Protein AF-A0AAW5D2R5-F1 (afdb_monomer)

Nearest PDB structures (foldseek):
  6voa-assembly1_F  TM=5.741E-01  e=3.074E-03  Bos taurus
  8r0a-assembly1_N  TM=6.474E-01  e=1.729E-02  Homo sapiens
  3fp3-assembly1_A  TM=5.839E-01  e=4.471E-02  Saccharomyces cerevisiae
  5xi8-assembly1_A  TM=5.731E-01  e=6.595E-02  Escherichia coli K-12
  7bev-assembly1_A  TM=6.515E-01  e=7.090E-01  Homo sapiens

Solvent-accessible surface area (backbone atoms only — not comparable to full-atom values): 16844 Å² total; per-residue (Å²): 107,71,70,47,53,52,26,56,74,68,64,36,39,69,58,34,53,49,52,54,50,50,41,59,75,66,60,55,92,51,38,66,52,22,42,59,54,13,51,53,29,41,76,46,49,36,52,72,58,14,51,54,24,28,53,54,15,60,79,52,44,86,49,62,68,55,44,43,51,32,34,50,54,36,31,77,68,78,34,44,67,63,34,46,52,51,52,59,75,44,39,78,63,30,78,77,30,58,66,39,21,40,50,50,13,52,45,25,45,78,72,67,37,52,70,62,10,48,55,27,32,55,56,30,39,76,78,41,72,81,43,10,60,51,47,25,54,46,34,71,73,40,54,53,69,55,15,54,56,49,38,54,54,51,61,69,42,42,75,61,54,70,72,49,69,88,38,71,42,54,17,28,35,28,40,17,50,13,44,16,29,44,56,68,68,39,52,72,64,11,50,54,25,41,48,52,15,52,50,38,49,59,72,72,42,70,88,84,69,66,81,66,59,59,61,59,51,51,50,47,68,77,36,45,78,66,76,66,62,67,83,82,64,94,72,75,78,73,76,65,94,58,94,74,90,83,83,85,86,72,63,94,90,67,50,54,68,58,54,48,56,61,53,44,71,40,90,93,42,78,85,81,72,99,59,68,60,61,64,52,53,47,30,64,54,55,51,37,84,65,28,67,63,48,56,62,59,59,66,75,64,129

Sequence (302 aa):
MQKLVSASKSVNKSQVEAIVSDLINLQAPLQERWVGVGQIAKSFGSYRLAKRCIEKSLEQSQSDQMVAQALGMLSDLGKTELAYEYLQSIGNRVSSSVVLLHLKGVLAYQLGYFTQAKQSLRAVLRTVPTSGETLHLLSTMSDPEEAKELQKELDTLLSSMDKVPLSVSKACFYNALGNTYLKTSEVDTAYQYFEKCAETMRAISPKDKSFDYSLIKDWRNENVKCAEFKPSSFTDESVSTKSSPIFILGIPRTGTTLVEQVIIQNTEAQSVGEIDAFPMAVDNVLKTKNALERLKKTRSFR

Mean predicted aligned error: 8.91 Å

Radius of gyration: 23.67 Å; Cα contacts (8 Å, |Δi|>4): 290; chains: 1; bounding box: 61×48×60 Å

pLDDT: mean 86.41, std 13.58, range [32.38, 98.5]

Structure (mmCIF, N/CA/C/O backbone):
data_AF-A0AAW5D2R5-F1
#
_entry.id   AF-A0AAW5D2R5-F1
#
loop_
_atom_site.group_PDB
_atom_site.id
_atom_site.type_symbol
_atom_site.label_atom_id
_atom_site.label_alt_id
_atom_site.label_comp_id
_atom_site.label_asym_id
_atom_site.label_entity_id
_atom_site.label_seq_id
_atom_site.pdbx_PDB_ins_code
_atom_site.Cartn_x
_atom_site.Cartn_y
_atom_site.Cartn_z
_atom_site.occupancy
_atom_site.B_iso_or_equiv
_atom_site.auth_seq_id
_atom_site.auth_comp_id
_atom_site.auth_asym_id
_atom_site.auth_atom_id
_atom_site.pdbx_PDB_model_num
ATOM 1 N N . MET A 1 1 ? 6.363 -14.294 -25.338 1.00 81.06 1 MET A N 1
ATOM 2 C CA . MET A 1 1 ? 6.511 -14.601 -23.894 1.00 81.06 1 MET A CA 1
ATOM 3 C C . MET A 1 1 ? 7.795 -15.353 -23.549 1.00 81.06 1 MET A C 1
ATOM 5 O O . MET A 1 1 ? 8.577 -14.799 -22.794 1.00 81.06 1 MET A O 1
ATOM 9 N N . GLN A 1 2 ? 8.087 -16.541 -24.101 1.00 83.25 2 GLN A N 1
ATOM 10 C CA . GLN A 1 2 ? 9.322 -17.287 -23.760 1.00 83.25 2 GLN A CA 1
ATOM 11 C C . GLN A 1 2 ? 10.616 -16.473 -23.966 1.00 83.25 2 GLN A C 1
ATOM 13 O O . GLN A 1 2 ? 11.448 -16.429 -23.067 1.00 83.25 2 GLN A O 1
ATOM 18 N N . LYS A 1 3 ? 10.728 -15.738 -25.086 1.00 84.38 3 LYS A N 1
ATOM 19 C CA . LYS A 1 3 ? 11.854 -14.820 -25.355 1.00 84.38 3 LYS A CA 1
ATOM 20 C C . LYS A 1 3 ? 12.007 -13.706 -24.305 1.00 84.38 3 LYS A C 1
ATOM 22 O O . LYS A 1 3 ? 13.122 -13.315 -23.983 1.00 84.38 3 LYS A O 1
ATOM 27 N N . LEU A 1 4 ? 10.895 -13.198 -23.763 1.00 85.12 4 LEU A N 1
ATOM 28 C CA . LEU A 1 4 ? 10.914 -12.166 -22.720 1.00 85.12 4 LEU A CA 1
ATOM 29 C C . LEU A 1 4 ? 11.415 -12.749 -21.394 1.00 85.12 4 LEU A C 1
ATOM 31 O O . LEU A 1 4 ? 12.256 -12.150 -20.735 1.00 85.12 4 LEU A O 1
ATOM 35 N N . VAL A 1 5 ? 10.943 -13.946 -21.034 1.00 84.62 5 VAL A N 1
ATOM 36 C CA . VAL A 1 5 ? 11.390 -14.651 -19.825 1.00 84.62 5 VAL A CA 1
ATOM 37 C C . VAL A 1 5 ? 12.877 -14.996 -19.916 1.00 84.62 5 VAL A C 1
ATOM 39 O O . VAL A 1 5 ? 13.605 -14.786 -18.949 1.00 84.62 5 VAL A O 1
ATOM 42 N N . SER A 1 6 ? 13.360 -15.474 -21.068 1.00 82.75 6 SER A N 1
ATOM 43 C CA . SER A 1 6 ? 14.790 -15.744 -21.259 1.00 82.75 6 SER A CA 1
ATOM 44 C C . SER A 1 6 ? 15.627 -14.466 -21.181 1.00 82.75 6 SER A C 1
ATOM 46 O O . SER A 1 6 ? 16.640 -14.452 -20.486 1.00 82.75 6 SER A O 1
ATOM 48 N N . ALA A 1 7 ? 15.180 -13.375 -21.817 1.00 80.06 7 ALA A N 1
ATOM 49 C CA . ALA A 1 7 ? 15.855 -12.078 -21.743 1.00 80.06 7 ALA A CA 1
ATOM 50 C C . ALA A 1 7 ? 15.919 -11.555 -20.296 1.00 80.06 7 ALA A C 1
ATOM 52 O O . ALA A 1 7 ? 16.983 -11.136 -19.838 1.00 80.06 7 ALA A O 1
ATOM 53 N N . SER A 1 8 ? 14.816 -11.677 -19.549 1.00 80.06 8 SER A N 1
ATOM 54 C CA . SER A 1 8 ? 14.746 -11.325 -18.128 1.00 80.06 8 SER A CA 1
ATOM 55 C C . SER A 1 8 ? 15.717 -12.151 -17.282 1.00 80.06 8 SER A C 1
ATOM 57 O O . SER A 1 8 ? 16.426 -11.588 -16.455 1.00 80.06 8 SER A O 1
ATOM 59 N N . LYS A 1 9 ? 15.793 -13.472 -17.496 1.00 83.00 9 LYS A N 1
ATOM 60 C CA . LYS A 1 9 ? 16.744 -14.346 -16.784 1.00 83.00 9 LYS A CA 1
ATOM 61 C C . LYS A 1 9 ? 18.202 -14.002 -17.097 1.00 83.00 9 LYS A C 1
ATOM 63 O O . LYS A 1 9 ? 19.053 -14.129 -16.229 1.00 83.00 9 LYS A O 1
ATOM 68 N N . SER A 1 10 ? 18.483 -13.537 -18.314 1.00 79.62 10 SER A N 1
ATOM 69 C CA . SER A 1 10 ? 19.820 -13.086 -18.723 1.00 79.62 10 SER A CA 1
ATOM 70 C C . SER A 1 10 ? 20.177 -11.659 -18.275 1.00 79.62 10 SER A C 1
ATOM 72 O O . SER A 1 10 ? 21.246 -11.165 -18.624 1.00 79.62 10 SER A O 1
ATOM 74 N N . VAL A 1 11 ? 19.283 -10.980 -17.542 1.00 77.56 11 VAL A N 1
ATOM 75 C CA . VAL A 1 11 ? 19.460 -9.602 -17.042 1.00 77.56 11 VAL A CA 1
ATOM 76 C C . VAL A 1 11 ? 19.803 -8.605 -18.169 1.00 77.56 11 VAL A C 1
ATOM 78 O O . VAL A 1 11 ? 20.533 -7.630 -17.994 1.00 77.56 11 VAL A O 1
ATOM 81 N N . ASN A 1 12 ? 19.263 -8.832 -19.371 1.00 82.12 12 ASN A N 1
ATOM 82 C CA . ASN A 1 12 ? 19.547 -8.009 -20.544 1.00 82.12 12 ASN A CA 1
ATOM 83 C C . ASN A 1 12 ? 18.468 -6.932 -20.747 1.00 82.12 12 ASN A C 1
ATOM 85 O O . ASN A 1 12 ? 17.489 -7.159 -21.461 1.00 82.12 12 ASN A O 1
ATOM 89 N N . LYS A 1 13 ? 18.665 -5.749 -20.145 1.00 84.62 13 LYS A N 1
ATOM 90 C CA . LYS A 1 13 ? 17.710 -4.625 -20.214 1.00 84.62 13 LYS A CA 1
ATOM 91 C C . LYS A 1 13 ? 17.318 -4.256 -21.647 1.00 84.62 13 LYS A C 1
ATOM 93 O O . LYS A 1 13 ? 16.132 -4.219 -21.948 1.00 84.62 13 LYS A O 1
ATOM 98 N N . SER A 1 14 ? 18.280 -4.048 -22.545 1.00 87.19 14 SER A N 1
ATOM 99 C CA . SER A 1 14 ? 17.992 -3.615 -23.922 1.00 87.19 14 SER A CA 1
ATOM 100 C C . SER A 1 14 ? 17.156 -4.639 -24.694 1.00 87.19 14 SER A C 1
ATOM 102 O O . SER A 1 14 ? 16.264 -4.272 -25.453 1.00 87.19 14 SER A O 1
ATOM 104 N N . GLN A 1 15 ? 17.404 -5.933 -24.472 1.00 89.00 15 GLN A N 1
ATOM 105 C CA . GLN A 1 15 ? 16.612 -6.992 -25.092 1.00 89.00 15 GLN A CA 1
ATOM 106 C C . GLN A 1 15 ? 15.202 -7.077 -24.495 1.00 89.00 15 GLN A C 1
ATOM 108 O O . GLN A 1 15 ? 14.244 -7.296 -25.234 1.00 89.00 15 GLN A O 1
ATOM 113 N N . VAL A 1 16 ? 15.058 -6.880 -23.179 1.00 90.44 16 VAL A N 1
ATOM 114 C CA . VAL A 1 16 ? 13.745 -6.766 -22.527 1.00 90.44 16 VAL A CA 1
ATOM 115 C C . VAL A 1 16 ? 12.968 -5.586 -23.113 1.00 90.44 16 VAL A C 1
ATOM 117 O O . VAL A 1 16 ? 11.834 -5.772 -23.544 1.00 90.44 16 VAL A O 1
ATOM 120 N N . GLU A 1 17 ? 13.577 -4.403 -23.207 1.00 92.94 17 GLU A N 1
ATOM 121 C CA . GLU A 1 17 ? 12.941 -3.197 -23.752 1.00 92.94 17 GLU A CA 1
ATOM 122 C C . GLU A 1 17 ? 12.508 -3.362 -25.210 1.00 92.94 17 GLU A C 1
ATOM 124 O O . GLU A 1 17 ? 11.389 -2.977 -25.556 1.00 92.94 17 GLU A O 1
ATOM 129 N N . ALA A 1 18 ? 13.353 -3.977 -26.045 1.00 93.50 18 ALA A N 1
ATOM 130 C CA . ALA A 1 18 ? 13.026 -4.274 -27.436 1.00 93.50 18 ALA A CA 1
ATOM 131 C C . ALA A 1 18 ? 11.820 -5.220 -27.534 1.00 93.50 18 ALA A C 1
ATOM 133 O O . ALA A 1 18 ? 10.821 -4.881 -28.161 1.00 93.50 18 ALA A O 1
ATOM 134 N N . ILE A 1 19 ? 11.854 -6.356 -26.825 1.00 94.38 19 ILE A N 1
ATOM 135 C CA . ILE A 1 19 ? 10.763 -7.341 -26.858 1.00 94.38 19 ILE A CA 1
ATOM 136 C C . ILE A 1 19 ? 9.457 -6.738 -26.330 1.00 94.38 19 ILE A C 1
ATOM 138 O O . ILE A 1 19 ? 8.397 -6.976 -26.902 1.00 94.38 19 ILE A O 1
ATOM 142 N N . VAL A 1 20 ? 9.505 -5.973 -25.237 1.00 95.38 20 VAL A N 1
ATOM 143 C CA . VAL A 1 20 ? 8.311 -5.317 -24.684 1.00 95.38 20 VAL A CA 1
ATOM 144 C C . VAL A 1 20 ? 7.750 -4.297 -25.675 1.00 95.38 20 VAL A C 1
ATOM 146 O O . VAL A 1 20 ? 6.542 -4.268 -25.899 1.00 95.38 20 VAL A O 1
ATOM 149 N N . SER A 1 21 ? 8.611 -3.497 -26.306 1.00 95.38 21 SER A N 1
ATOM 150 C CA . SER A 1 21 ? 8.192 -2.527 -27.323 1.00 95.38 21 SER A CA 1
ATOM 151 C C . SER A 1 21 ? 7.536 -3.211 -28.521 1.00 95.38 21 SER A C 1
ATOM 153 O O . SER A 1 21 ? 6.467 -2.774 -28.946 1.00 95.38 21 SER A O 1
ATOM 155 N N . ASP A 1 22 ? 8.111 -4.314 -29.002 1.00 95.44 22 ASP A N 1
ATOM 156 C CA . ASP A 1 22 ? 7.554 -5.108 -30.098 1.00 95.44 22 ASP A CA 1
ATOM 157 C C . ASP A 1 22 ? 6.179 -5.669 -29.739 1.00 95.44 22 ASP A C 1
ATOM 159 O O . ASP A 1 22 ? 5.239 -5.537 -30.519 1.00 95.44 22 ASP A O 1
ATOM 163 N N . LEU A 1 23 ? 6.023 -6.238 -28.537 1.00 94.56 23 LEU A N 1
ATOM 164 C CA . LEU A 1 23 ? 4.727 -6.739 -28.071 1.00 94.56 23 LEU A CA 1
ATOM 165 C C . LEU A 1 23 ? 3.666 -5.632 -28.076 1.00 94.5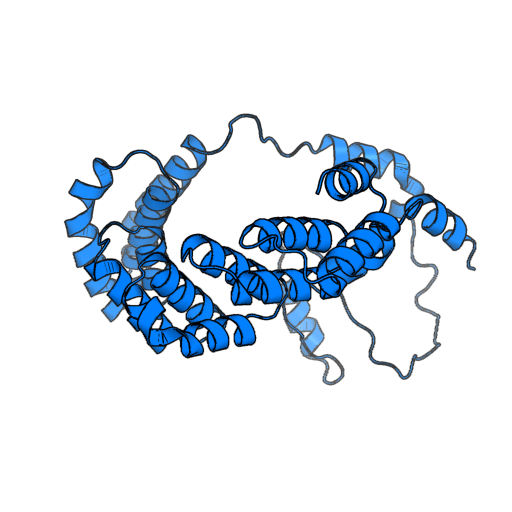6 23 LEU A C 1
ATOM 167 O O . LEU A 1 23 ? 2.528 -5.888 -28.472 1.00 94.56 23 LEU A O 1
ATOM 171 N N . ILE A 1 24 ? 4.020 -4.421 -27.624 1.00 93.44 24 ILE A N 1
ATOM 172 C CA . ILE A 1 24 ? 3.078 -3.294 -27.565 1.00 93.44 24 ILE A CA 1
ATOM 173 C C . ILE A 1 24 ? 2.717 -2.831 -28.978 1.00 93.44 24 ILE A C 1
ATOM 175 O O . ILE A 1 24 ? 1.541 -2.620 -29.269 1.00 93.44 24 ILE A O 1
ATOM 179 N N . ASN A 1 25 ? 3.712 -2.675 -29.853 1.00 93.25 25 ASN A N 1
ATOM 180 C CA . ASN A 1 25 ? 3.516 -2.183 -31.217 1.00 93.25 25 ASN A CA 1
ATOM 181 C C . ASN A 1 25 ? 2.716 -3.173 -32.074 1.00 93.25 25 ASN A C 1
ATOM 183 O O . ASN A 1 25 ? 1.883 -2.755 -32.870 1.00 93.25 25 ASN A O 1
ATOM 187 N N . LEU A 1 26 ? 2.916 -4.476 -31.862 1.00 92.31 26 LEU A N 1
ATOM 188 C CA . LEU A 1 26 ? 2.146 -5.541 -32.507 1.00 92.31 26 LEU A CA 1
ATOM 189 C C . LEU A 1 26 ? 0.750 -5.735 -31.900 1.00 92.31 26 LEU A C 1
ATOM 191 O O . LEU A 1 26 ? 0.023 -6.613 -32.354 1.00 92.31 26 LEU A O 1
ATOM 195 N N . GLN A 1 27 ? 0.394 -4.974 -30.857 1.00 88.38 27 GLN A N 1
ATOM 196 C CA . GLN A 1 27 ? -0.845 -5.150 -30.097 1.00 88.38 27 GLN A CA 1
ATOM 197 C C . GLN A 1 27 ? -1.082 -6.616 -29.718 1.00 88.38 27 GLN A C 1
ATOM 199 O O . GLN A 1 27 ? -2.172 -7.158 -29.900 1.00 88.38 27 GLN A O 1
ATOM 204 N N . ALA A 1 28 ? -0.035 -7.277 -29.215 1.00 88.62 28 ALA A N 1
ATOM 205 C CA . ALA A 1 28 ? -0.092 -8.701 -28.928 1.00 88.62 28 ALA A CA 1
ATOM 206 C C . ALA A 1 28 ? -1.311 -9.027 -28.031 1.00 88.62 28 ALA A C 1
ATOM 208 O O . ALA A 1 28 ? -1.526 -8.332 -27.028 1.00 88.62 28 ALA A O 1
ATOM 209 N N . PRO A 1 29 ? -2.097 -10.076 -28.346 1.00 87.81 29 PRO A N 1
ATOM 210 C CA . PRO A 1 29 ? -3.318 -10.424 -27.617 1.00 87.81 29 PRO A CA 1
ATOM 211 C C . PRO A 1 29 ? -2.969 -11.139 -26.305 1.00 87.81 29 PRO A C 1
ATOM 213 O O . PRO A 1 29 ? -3.194 -12.335 -26.129 1.00 87.81 29 PRO A O 1
ATOM 216 N N . LEU A 1 30 ? -2.323 -10.411 -25.396 1.00 87.12 30 LEU A N 1
ATOM 217 C CA . LEU A 1 30 ? -1.827 -10.929 -24.124 1.00 87.12 30 LEU A CA 1
ATOM 218 C C . LEU A 1 30 ? -2.858 -10.821 -22.999 1.00 87.12 30 LEU A C 1
ATOM 220 O O . LEU A 1 30 ? -2.672 -11.490 -21.981 1.00 87.12 30 LEU A O 1
ATOM 224 N N . GLN A 1 31 ? -3.927 -10.037 -23.186 1.00 84.88 31 GLN A N 1
ATOM 225 C CA . GLN A 1 31 ? -4.992 -9.843 -22.201 1.00 84.88 31 GLN A CA 1
ATOM 226 C C . GLN A 1 31 ? -4.389 -9.504 -20.824 1.00 84.88 31 GLN A C 1
ATOM 228 O O . GLN A 1 31 ? -3.535 -8.628 -20.705 1.00 84.88 31 GLN A O 1
ATOM 233 N N . GLU A 1 32 ? -4.748 -10.253 -19.787 1.00 78.25 32 GLU A N 1
ATOM 234 C CA . GLU A 1 32 ? -4.306 -10.049 -18.403 1.00 78.25 32 GLU A CA 1
ATOM 235 C C . GLU A 1 32 ? -2.792 -10.253 -18.199 1.00 78.25 32 GLU A C 1
ATOM 237 O O . GLU A 1 32 ? -2.202 -9.763 -17.236 1.00 78.25 32 GLU A O 1
ATOM 242 N N . ARG A 1 33 ? -2.101 -10.919 -19.138 1.00 88.75 33 ARG A N 1
ATOM 243 C CA . ARG A 1 33 ? -0.643 -11.126 -19.055 1.00 88.75 33 ARG A CA 1
ATOM 244 C C . ARG A 1 33 ? 0.145 -9.830 -19.243 1.00 88.75 33 ARG A C 1
ATOM 246 O O . ARG A 1 33 ? 1.337 -9.810 -18.928 1.00 88.75 33 ARG A O 1
ATOM 253 N N . TRP A 1 34 ? -0.493 -8.759 -19.717 1.00 92.94 34 TRP A N 1
ATOM 254 C CA . TRP A 1 34 ? 0.111 -7.433 -19.811 1.00 92.94 34 TRP A CA 1
ATOM 255 C C . TRP A 1 34 ? 0.614 -6.906 -18.463 1.00 92.94 34 TRP A C 1
ATOM 257 O O . TRP A 1 34 ? 1.677 -6.287 -18.436 1.00 92.94 34 TRP A O 1
ATOM 267 N N . VAL A 1 35 ? -0.047 -7.233 -17.343 1.00 90.31 35 VAL A N 1
ATOM 268 C CA . VAL A 1 35 ? 0.450 -6.891 -15.996 1.00 90.31 35 VAL A CA 1
ATOM 269 C C . VAL A 1 35 ? 1.812 -7.535 -15.732 1.00 90.31 35 VAL A C 1
ATOM 271 O O . VAL A 1 35 ? 2.740 -6.873 -15.272 1.00 90.31 35 VAL A O 1
ATOM 274 N N . GLY A 1 36 ? 1.975 -8.813 -16.086 1.00 90.75 36 GLY A N 1
ATOM 275 C CA . GLY A 1 36 ? 3.246 -9.525 -15.934 1.00 90.75 36 GLY A CA 1
ATOM 276 C C . GLY A 1 36 ? 4.359 -8.945 -16.812 1.00 90.75 36 GLY A C 1
ATOM 277 O O . GLY A 1 36 ? 5.494 -8.803 -16.362 1.00 90.75 36 GLY A O 1
ATOM 278 N N . VAL A 1 37 ? 4.036 -8.549 -18.048 1.00 94.12 37 VAL A N 1
ATOM 279 C CA . VAL A 1 37 ? 4.985 -7.848 -18.932 1.00 94.12 37 VAL A CA 1
ATOM 280 C C . VAL A 1 37 ? 5.373 -6.488 -18.339 1.00 94.12 37 VAL A C 1
ATOM 282 O O . VAL A 1 37 ? 6.556 -6.146 -18.321 1.00 94.12 37 VAL A O 1
ATOM 285 N N . GLY A 1 38 ? 4.404 -5.753 -17.788 1.00 93.31 38 GLY A N 1
ATOM 286 C CA . GLY A 1 38 ? 4.626 -4.490 -17.087 1.00 93.31 38 GLY A CA 1
ATOM 287 C C . GLY A 1 38 ? 5.515 -4.641 -15.852 1.00 93.31 38 GLY A C 1
ATOM 288 O O . GLY A 1 38 ? 6.440 -3.851 -15.676 1.00 93.31 38 GLY A O 1
ATOM 289 N N . GLN A 1 39 ? 5.316 -5.697 -15.056 1.00 91.25 39 GLN A N 1
ATOM 290 C CA . GLN A 1 39 ? 6.151 -6.014 -13.892 1.00 91.25 39 GLN A CA 1
ATOM 291 C C . GLN A 1 39 ? 7.608 -6.253 -14.296 1.00 91.25 39 GLN A C 1
ATOM 293 O O . GLN A 1 39 ? 8.514 -5.733 -13.647 1.00 91.25 39 GLN A O 1
ATOM 298 N N . ILE A 1 40 ? 7.835 -7.001 -15.382 1.00 91.69 40 ILE A N 1
ATOM 299 C CA . ILE A 1 40 ? 9.182 -7.229 -15.921 1.00 91.69 40 ILE A CA 1
ATOM 300 C C . ILE A 1 40 ? 9.776 -5.898 -16.397 1.00 91.69 40 ILE A C 1
ATOM 302 O O . ILE A 1 40 ? 10.883 -5.546 -16.010 1.00 91.69 40 ILE A O 1
ATOM 306 N N . ALA A 1 41 ? 9.047 -5.099 -17.177 1.00 91.06 41 ALA A N 1
ATOM 307 C CA . ALA A 1 41 ? 9.547 -3.795 -17.615 1.00 91.06 41 ALA A CA 1
ATOM 308 C C . ALA A 1 41 ? 9.921 -2.886 -16.422 1.00 91.06 41 ALA A C 1
ATOM 310 O O . ALA A 1 41 ? 11.004 -2.298 -16.411 1.00 91.06 41 ALA A O 1
ATOM 311 N N . LYS A 1 42 ? 9.077 -2.833 -15.380 1.00 88.62 42 LYS A N 1
ATOM 312 C CA . LYS A 1 42 ? 9.338 -2.099 -14.129 1.00 88.62 42 LYS A CA 1
ATOM 313 C C . LYS A 1 42 ? 10.586 -2.629 -13.419 1.00 88.62 42 LYS A C 1
ATOM 315 O O . LYS A 1 42 ? 11.422 -1.832 -13.002 1.00 88.62 42 LYS A O 1
ATOM 320 N N . SER A 1 43 ? 10.777 -3.949 -13.330 1.00 87.06 43 S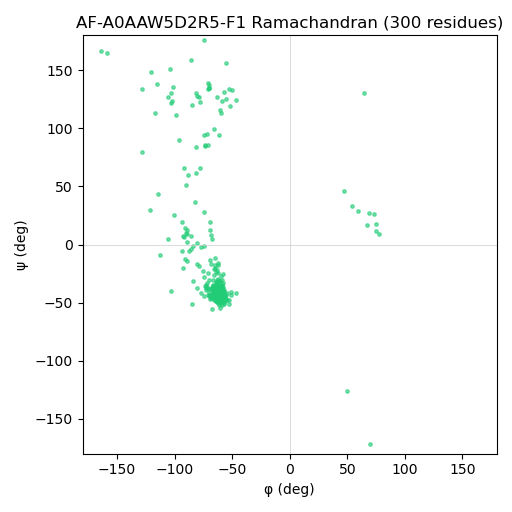ER A N 1
ATOM 321 C CA . SER A 1 43 ? 11.951 -4.527 -12.660 1.00 87.06 43 SER A CA 1
ATOM 322 C C . SER A 1 43 ? 13.271 -4.179 -13.351 1.00 87.06 43 SER A C 1
ATOM 324 O O . SER A 1 43 ? 14.299 -4.157 -12.682 1.00 87.06 43 SER A O 1
ATOM 326 N N . PHE A 1 44 ? 13.252 -3.854 -14.647 1.00 85.69 44 PHE A N 1
ATOM 327 C CA . PHE A 1 44 ? 14.407 -3.371 -15.416 1.00 85.69 44 PHE A CA 1
ATOM 328 C C . PHE A 1 44 ? 14.540 -1.832 -15.452 1.00 85.69 44 PHE A C 1
ATOM 330 O O . PHE A 1 44 ? 15.413 -1.294 -16.137 1.00 85.69 44 PHE A O 1
ATOM 337 N N . GLY A 1 45 ? 13.710 -1.104 -14.697 1.00 83.56 45 GLY A N 1
ATOM 338 C CA . GLY A 1 45 ? 13.703 0.363 -14.664 1.00 83.56 45 GLY A CA 1
ATOM 339 C C . GLY A 1 45 ? 13.067 1.005 -15.903 1.00 83.56 45 GLY A C 1
ATOM 340 O O . GLY A 1 45 ? 13.198 2.204 -16.125 1.00 83.56 45 GLY A O 1
ATOM 341 N N . SER A 1 46 ? 12.381 0.230 -16.745 1.00 88.44 46 SER A N 1
ATOM 342 C CA . SER A 1 46 ? 11.738 0.715 -17.971 1.00 88.44 46 SER A CA 1
ATOM 343 C C . SER A 1 46 ? 10.313 1.198 -17.674 1.00 88.44 46 SER A C 1
ATOM 345 O O . SER A 1 46 ? 9.333 0.695 -18.228 1.00 88.44 46 SER A O 1
ATOM 347 N N . TYR A 1 47 ? 10.182 2.190 -16.788 1.00 88.31 47 TYR A N 1
ATOM 348 C CA . TYR A 1 47 ? 8.894 2.652 -16.245 1.00 88.31 47 TYR A CA 1
ATOM 349 C C . TYR A 1 47 ? 7.912 3.148 -17.316 1.00 88.31 47 TYR A C 1
ATOM 351 O O . TYR A 1 47 ? 6.711 2.901 -17.224 1.00 88.31 47 TYR A O 1
ATOM 359 N N . ARG A 1 48 ? 8.414 3.779 -18.389 1.00 90.38 48 ARG A N 1
ATOM 360 C CA . ARG A 1 48 ? 7.583 4.194 -19.534 1.00 90.38 48 ARG A CA 1
ATOM 361 C C . ARG A 1 48 ? 6.933 2.994 -20.228 1.00 90.38 48 ARG A C 1
ATOM 363 O O . ARG A 1 48 ? 5.759 3.057 -20.584 1.00 90.38 48 ARG A O 1
ATOM 370 N N . LEU A 1 49 ? 7.687 1.913 -20.436 1.00 93.38 49 LEU A N 1
ATOM 371 C CA . LEU A 1 49 ? 7.158 0.690 -21.045 1.00 93.38 49 LEU A CA 1
ATOM 372 C C . LEU A 1 49 ? 6.230 -0.049 -20.080 1.00 93.38 49 LEU A C 1
ATOM 374 O O . LEU A 1 49 ? 5.200 -0.550 -20.521 1.00 93.38 49 LEU A O 1
ATOM 378 N N . ALA A 1 50 ? 6.542 -0.050 -18.781 1.00 93.44 50 ALA A N 1
ATOM 379 C CA . ALA A 1 50 ? 5.661 -0.599 -17.755 1.00 93.44 50 ALA A CA 1
ATOM 380 C C . ALA A 1 50 ? 4.283 0.078 -17.783 1.00 93.44 50 ALA A C 1
ATOM 382 O O . ALA A 1 50 ? 3.278 -0.615 -17.908 1.00 93.44 50 ALA A O 1
ATOM 383 N N . LYS A 1 51 ? 4.234 1.420 -17.802 1.00 93.50 51 LYS A N 1
ATOM 384 C CA . LYS A 1 51 ? 2.981 2.184 -17.942 1.00 93.50 51 LYS A CA 1
ATOM 385 C C . LYS A 1 51 ? 2.194 1.789 -19.194 1.00 93.50 51 LYS A C 1
ATOM 387 O O . LYS A 1 51 ? 1.009 1.500 -19.092 1.00 93.50 51 LYS A O 1
ATOM 392 N N . ARG A 1 52 ? 2.850 1.700 -20.357 1.00 94.56 52 ARG A N 1
ATOM 393 C CA . ARG A 1 52 ? 2.185 1.277 -21.606 1.00 94.56 52 ARG A CA 1
ATOM 394 C C . ARG A 1 52 ? 1.626 -0.146 -21.520 1.00 94.56 52 ARG A C 1
ATOM 396 O O . ARG A 1 52 ? 0.564 -0.416 -22.068 1.00 94.56 52 ARG A O 1
ATOM 403 N N . CYS A 1 53 ? 2.321 -1.058 -20.840 1.00 94.50 53 CYS A N 1
ATOM 404 C CA . CYS A 1 53 ? 1.814 -2.412 -20.607 1.00 94.50 53 CYS A CA 1
ATOM 405 C C . CYS A 1 53 ? 0.583 -2.396 -19.696 1.00 94.50 53 CYS A C 1
ATOM 407 O O . CYS A 1 53 ? -0.387 -3.086 -19.982 1.00 94.50 53 CYS A O 1
ATOM 409 N N . ILE A 1 54 ? 0.595 -1.591 -18.631 1.00 92.75 54 ILE A N 1
ATOM 410 C CA . ILE A 1 54 ? -0.554 -1.420 -17.732 1.00 92.75 54 ILE A CA 1
ATOM 411 C C . ILE A 1 54 ? -1.768 -0.904 -18.511 1.00 92.75 54 ILE A C 1
ATOM 413 O O . ILE A 1 54 ? -2.835 -1.498 -18.415 1.00 92.75 54 ILE A O 1
ATOM 417 N N . GLU A 1 55 ? -1.597 0.133 -19.335 1.00 91.69 55 GLU A N 1
ATOM 418 C CA . GLU A 1 55 ? -2.659 0.669 -20.201 1.00 91.69 55 GLU A CA 1
ATOM 419 C C . GLU A 1 55 ? -3.237 -0.422 -21.113 1.00 91.69 55 GLU A C 1
ATOM 421 O O . GLU A 1 55 ? -4.451 -0.605 -21.167 1.00 91.69 55 GLU A O 1
ATOM 426 N N . LYS A 1 56 ? -2.374 -1.238 -21.736 1.00 92.00 56 LYS A N 1
ATOM 427 C CA . LYS A 1 56 ? -2.813 -2.393 -22.534 1.00 92.00 56 LYS A CA 1
ATOM 428 C C . LYS A 1 56 ? -3.532 -3.465 -21.727 1.00 92.00 56 LYS A C 1
ATOM 430 O O . LYS A 1 56 ? -4.458 -4.085 -22.246 1.00 92.00 56 LYS A O 1
ATOM 435 N N . SER A 1 57 ? -3.147 -3.674 -20.472 1.00 91.56 57 SER A N 1
ATOM 436 C CA . SER A 1 57 ? -3.888 -4.557 -19.577 1.00 91.56 57 SER A CA 1
ATOM 437 C C . SER A 1 57 ? -5.285 -4.008 -19.320 1.00 91.56 57 SER A C 1
ATOM 439 O O . SER A 1 57 ? -6.256 -4.745 -19.453 1.00 91.56 57 SER A O 1
ATOM 441 N N . LEU A 1 58 ? -5.399 -2.726 -18.977 1.00 90.94 58 LEU A N 1
ATOM 442 C CA . LEU A 1 58 ? -6.665 -2.079 -18.637 1.00 90.94 58 LEU A CA 1
ATOM 443 C C . LEU A 1 58 ? -7.655 -2.088 -19.811 1.00 90.94 58 LEU A C 1
ATOM 445 O O . LEU A 1 58 ? -8.824 -2.399 -19.600 1.00 90.94 58 LEU A O 1
ATOM 449 N N . GLU A 1 59 ? -7.176 -1.878 -21.043 1.00 88.00 59 GLU A N 1
ATOM 450 C CA . GLU A 1 59 ? -7.978 -1.991 -22.274 1.00 88.00 59 GLU A CA 1
ATOM 451 C C . GLU A 1 59 ? -8.597 -3.391 -22.479 1.00 88.00 59 GLU A C 1
ATOM 453 O O . GLU A 1 59 ? -9.653 -3.514 -23.095 1.00 88.00 59 GLU A O 1
ATOM 458 N N . GLN A 1 60 ? -7.940 -4.456 -22.000 1.00 84.06 60 GLN A N 1
ATOM 459 C CA . GLN A 1 60 ? -8.294 -5.848 -22.323 1.00 84.06 60 GLN A CA 1
ATOM 460 C C . GLN A 1 60 ? -8.828 -6.656 -21.125 1.00 84.06 60 GLN A C 1
ATOM 462 O O . GLN A 1 60 ? -9.273 -7.790 -21.306 1.00 84.06 60 GLN A O 1
ATOM 467 N N . SER A 1 61 ? -8.764 -6.122 -19.900 1.00 81.19 61 SER A N 1
ATOM 468 C CA . SER A 1 61 ? -9.030 -6.894 -18.675 1.00 81.19 61 SER A CA 1
ATOM 469 C C . SER A 1 61 ? -10.514 -6.964 -18.320 1.00 81.19 61 SER A C 1
ATOM 471 O O . SER A 1 61 ? -11.148 -5.959 -17.986 1.00 81.19 61 SER A O 1
ATOM 473 N N . GLN A 1 62 ? -11.041 -8.188 -18.263 1.00 81.50 62 GLN A N 1
ATOM 474 C CA . GLN A 1 62 ? -12.386 -8.477 -17.753 1.00 81.50 62 GLN A CA 1
ATOM 475 C C . GLN A 1 62 ? -12.388 -8.818 -16.254 1.00 81.50 62 GLN A C 1
ATOM 477 O O . GLN A 1 62 ? -13.409 -8.649 -15.597 1.00 81.50 62 GLN A O 1
ATOM 482 N N . SER A 1 63 ? -11.245 -9.224 -15.688 1.00 90.81 63 SER A N 1
ATOM 483 C CA . SER A 1 63 ? -11.099 -9.516 -14.257 1.00 90.81 63 SER A CA 1
ATOM 484 C C . SER A 1 63 ? -10.882 -8.261 -13.413 1.00 90.81 63 SER A C 1
ATOM 486 O O . S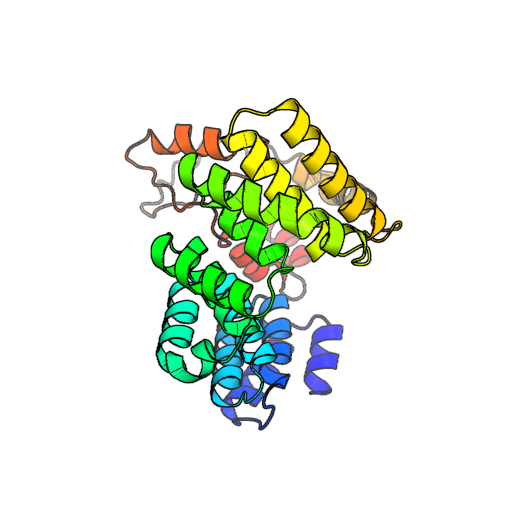ER A 1 63 ? -10.007 -7.441 -13.702 1.00 90.81 63 SER A O 1
ATOM 488 N N . ASP A 1 64 ? -11.659 -8.112 -12.338 1.00 93.31 64 ASP A N 1
ATOM 489 C CA . ASP A 1 64 ? -11.510 -7.016 -11.370 1.00 93.31 64 ASP A CA 1
ATOM 490 C C . ASP A 1 64 ? -10.189 -7.088 -10.611 1.00 93.31 64 ASP A C 1
ATOM 492 O O . ASP A 1 64 ? -9.568 -6.060 -10.353 1.00 93.31 64 ASP A O 1
ATOM 496 N N . GLN A 1 65 ? -9.721 -8.303 -10.313 1.00 92.06 65 GLN A N 1
ATOM 497 C CA . GLN A 1 65 ? -8.441 -8.525 -9.644 1.00 92.06 65 GLN A CA 1
ATOM 498 C C . GLN A 1 65 ? -7.280 -7.993 -10.491 1.00 92.06 65 GLN A C 1
ATOM 500 O O . GLN A 1 65 ? -6.362 -7.363 -9.971 1.00 92.06 65 GLN A O 1
ATOM 505 N N . MET A 1 66 ? -7.331 -8.223 -11.805 1.00 90.62 66 MET A N 1
ATOM 506 C CA . MET A 1 66 ? -6.289 -7.771 -12.728 1.00 90.62 66 MET A CA 1
ATOM 507 C C . MET A 1 66 ? -6.334 -6.262 -12.936 1.00 90.62 66 MET A C 1
ATOM 509 O O . MET A 1 66 ? -5.284 -5.624 -12.954 1.00 90.62 66 MET A O 1
ATOM 513 N N . VAL A 1 67 ? -7.533 -5.674 -13.020 1.00 94.06 67 VAL A N 1
ATOM 514 C CA . VAL A 1 67 ? -7.690 -4.212 -13.033 1.00 94.06 67 VAL A CA 1
ATOM 515 C C . VAL A 1 67 ? -7.115 -3.611 -11.752 1.00 94.06 67 VAL A C 1
ATOM 517 O O . VAL A 1 67 ? -6.318 -2.680 -11.827 1.00 94.06 67 VAL A O 1
ATOM 520 N N . ALA A 1 68 ? -7.437 -4.176 -10.587 1.00 95.31 68 ALA A N 1
ATOM 521 C CA . ALA A 1 68 ? -6.912 -3.695 -9.318 1.00 95.31 68 ALA A CA 1
ATOM 522 C C . ALA A 1 68 ? -5.379 -3.780 -9.254 1.00 95.31 68 ALA A C 1
ATOM 524 O O . ALA A 1 68 ? -4.717 -2.820 -8.867 1.00 95.31 68 ALA A O 1
ATOM 525 N N . GLN A 1 69 ? -4.801 -4.899 -9.698 1.00 93.75 69 GLN A N 1
ATOM 526 C CA . GLN A 1 69 ? -3.352 -5.081 -9.744 1.00 93.75 69 GLN A CA 1
ATOM 527 C C . GLN A 1 69 ? -2.670 -4.100 -10.712 1.00 93.75 69 GLN A C 1
ATOM 529 O O . GLN A 1 69 ? -1.635 -3.523 -10.382 1.00 93.75 69 GLN A O 1
ATOM 534 N N . ALA A 1 70 ? -3.248 -3.892 -11.897 1.00 94.25 70 ALA A N 1
ATOM 535 C CA . ALA A 1 70 ? -2.744 -2.962 -12.902 1.00 94.25 70 ALA A CA 1
ATOM 536 C C . ALA A 1 70 ? -2.740 -1.514 -12.379 1.00 94.25 70 ALA A C 1
ATOM 538 O O . ALA A 1 70 ? -1.754 -0.795 -12.541 1.00 94.25 70 ALA A O 1
ATOM 539 N N . LEU A 1 71 ? -3.812 -1.103 -11.702 1.00 95.62 71 LEU A N 1
ATOM 540 C CA . LEU A 1 71 ? -3.946 0.232 -11.121 1.00 95.62 71 LEU A CA 1
ATOM 541 C C . LEU A 1 71 ? -3.071 0.431 -9.879 1.00 95.62 71 LEU A C 1
ATOM 543 O O . LEU A 1 71 ? -2.481 1.497 -9.732 1.00 95.62 71 LEU A O 1
ATOM 547 N N . GLY A 1 72 ? -2.913 -0.590 -9.032 1.00 93.69 72 GLY A N 1
ATOM 548 C CA . GLY A 1 72 ? -1.940 -0.564 -7.936 1.00 93.69 72 GLY A CA 1
ATOM 549 C C . GLY A 1 72 ? -0.515 -0.377 -8.461 1.00 93.69 72 GLY A C 1
ATOM 550 O O . GLY A 1 72 ? 0.201 0.513 -8.015 1.00 93.69 72 GLY A O 1
ATOM 551 N N . MET A 1 73 ? -0.139 -1.119 -9.509 1.00 92.12 73 MET A N 1
ATOM 552 C CA . MET A 1 73 ? 1.151 -0.921 -10.174 1.00 92.12 73 MET A CA 1
ATOM 553 C C . MET A 1 73 ? 1.284 0.486 -10.768 1.00 92.12 73 MET A C 1
ATOM 555 O O . MET A 1 73 ? 2.372 1.051 -10.722 1.00 92.12 73 MET A O 1
ATOM 559 N N . LEU A 1 74 ? 0.215 1.057 -11.330 1.00 91.94 74 LEU A N 1
ATOM 560 C CA . LEU A 1 74 ? 0.224 2.426 -11.848 1.00 91.94 74 LEU A CA 1
ATOM 561 C C . LEU A 1 74 ? 0.464 3.445 -10.724 1.00 91.94 74 LEU A C 1
ATOM 563 O O . LEU A 1 74 ? 1.259 4.367 -10.900 1.00 91.94 74 LEU A O 1
ATOM 567 N N . SER A 1 75 ? -0.158 3.234 -9.564 1.00 91.31 75 SER A N 1
ATOM 568 C CA . SER A 1 75 ? 0.075 4.024 -8.354 1.00 91.31 75 SER A CA 1
ATOM 569 C C . SER A 1 75 ? 1.537 3.962 -7.910 1.00 91.31 75 SER A C 1
ATOM 571 O O . SER A 1 75 ? 2.146 5.007 -7.711 1.00 91.31 75 SER A O 1
ATOM 573 N N . ASP A 1 76 ? 2.144 2.769 -7.878 1.00 85.62 76 ASP A N 1
ATOM 574 C CA . ASP A 1 76 ? 3.573 2.599 -7.565 1.00 85.62 76 ASP A CA 1
ATOM 575 C C . ASP A 1 76 ? 4.515 3.290 -8.572 1.00 85.62 76 ASP A C 1
ATOM 577 O O . ASP A 1 76 ? 5.714 3.390 -8.340 1.00 85.62 76 ASP A O 1
ATOM 581 N N . LEU A 1 77 ? 4.025 3.677 -9.755 1.00 85.44 77 LEU A N 1
ATOM 582 C CA . LEU A 1 77 ? 4.791 4.465 -10.728 1.00 85.44 77 LEU A CA 1
ATOM 583 C C . LEU A 1 77 ? 4.629 5.980 -10.500 1.00 85.44 77 LEU A C 1
ATOM 585 O O . LEU A 1 77 ? 4.962 6.770 -11.388 1.00 85.44 77 LEU A O 1
ATOM 589 N N . GLY A 1 78 ? 4.065 6.385 -9.359 1.00 83.88 78 GLY A N 1
ATOM 590 C CA . GLY A 1 78 ? 3.734 7.773 -9.039 1.00 83.88 78 GLY A CA 1
ATOM 591 C C . GLY A 1 78 ? 2.593 8.326 -9.896 1.00 83.88 78 GLY A C 1
ATOM 592 O O . GLY A 1 78 ? 2.569 9.518 -10.195 1.00 83.88 78 GLY A O 1
ATOM 593 N N . LYS A 1 79 ? 1.694 7.462 -10.388 1.00 89.44 79 LYS A N 1
ATOM 594 C CA . LYS A 1 79 ? 0.529 7.837 -11.213 1.00 89.44 79 LYS A CA 1
ATOM 595 C C . LYS A 1 79 ? -0.786 7.541 -10.491 1.00 89.44 79 LYS A C 1
ATOM 597 O O . LYS A 1 79 ? -1.724 7.018 -11.091 1.00 89.44 79 LYS A O 1
ATOM 602 N N . THR A 1 80 ? -0.835 7.884 -9.207 1.00 92.88 80 THR A N 1
ATOM 603 C CA . THR A 1 80 ? -1.973 7.661 -8.307 1.00 92.88 80 THR A CA 1
ATOM 604 C C . THR A 1 80 ? -3.238 8.367 -8.796 1.00 92.88 80 THR A C 1
ATOM 606 O O . THR A 1 80 ? -4.291 7.735 -8.863 1.00 92.88 80 THR A O 1
ATOM 609 N N . GLU A 1 81 ? -3.145 9.629 -9.229 1.00 94.12 81 GLU A N 1
ATOM 610 C CA . GLU A 1 81 ? -4.281 10.390 -9.766 1.00 94.12 81 GLU A CA 1
ATOM 611 C C . GLU A 1 81 ? -4.873 9.703 -10.999 1.00 94.12 81 GLU A C 1
ATOM 613 O O . GLU A 1 81 ? -6.071 9.442 -11.039 1.00 94.12 81 GLU A O 1
ATOM 618 N N . LEU A 1 82 ? -4.028 9.308 -11.960 1.00 93.94 82 LEU A N 1
ATOM 619 C CA . LEU A 1 82 ? -4.480 8.596 -13.163 1.00 93.94 82 LEU A CA 1
ATOM 620 C C . LEU A 1 82 ? -5.151 7.259 -12.817 1.00 93.94 82 LEU A C 1
ATOM 622 O O . LEU A 1 82 ? -6.138 6.876 -13.444 1.00 93.94 82 LEU A O 1
ATOM 626 N N . ALA A 1 83 ? -4.624 6.534 -11.826 1.00 96.25 83 ALA A N 1
ATOM 627 C CA . ALA A 1 83 ? -5.225 5.286 -11.371 1.00 96.25 83 ALA A CA 1
ATOM 628 C C . ALA A 1 83 ? -6.611 5.519 -10.741 1.00 96.25 83 ALA A C 1
ATOM 630 O O . ALA A 1 83 ? -7.547 4.750 -10.982 1.00 96.25 83 ALA A O 1
ATOM 631 N N . TYR A 1 84 ? -6.761 6.597 -9.970 1.00 97.31 84 TYR A N 1
ATOM 632 C CA . TYR A 1 84 ? -8.025 6.975 -9.346 1.00 97.31 84 TYR A CA 1
ATOM 633 C C . TYR A 1 84 ? -9.063 7.461 -10.371 1.00 97.31 84 TYR A C 1
ATOM 635 O O . TYR A 1 84 ? -10.210 7.010 -10.334 1.00 97.31 84 TYR A O 1
ATOM 643 N N . GLU A 1 85 ? -8.662 8.300 -11.329 1.00 96.38 85 GLU A N 1
ATOM 644 C CA . GLU A 1 85 ? -9.496 8.739 -12.459 1.00 96.38 85 GLU A CA 1
ATOM 645 C C . GLU A 1 85 ? -10.001 7.547 -13.278 1.00 96.38 85 GLU A C 1
ATOM 647 O O . GLU A 1 85 ? -11.181 7.480 -13.635 1.00 96.38 85 GLU A O 1
ATOM 652 N N . TYR A 1 86 ? -9.142 6.548 -13.513 1.00 95.75 86 TYR A N 1
ATOM 653 C CA . TYR A 1 86 ? -9.559 5.328 -14.193 1.00 95.75 86 TYR A CA 1
ATOM 654 C C . TYR A 1 86 ? -10.688 4.618 -13.433 1.00 95.75 86 TYR A C 1
ATOM 656 O O . TYR A 1 86 ? -11.709 4.290 -14.039 1.00 95.75 86 TYR A O 1
ATOM 664 N N . LEU A 1 87 ? -10.571 4.428 -12.109 1.00 96.19 87 LEU A N 1
ATOM 665 C CA . LEU A 1 87 ? -11.645 3.828 -11.296 1.00 96.19 87 LEU A CA 1
ATOM 666 C C . LEU A 1 87 ? -12.944 4.635 -11.350 1.00 96.19 87 LEU A C 1
ATOM 668 O O . LEU A 1 87 ? -14.027 4.050 -11.320 1.00 96.19 87 LEU A O 1
ATOM 672 N N . GLN A 1 88 ? -12.860 5.962 -11.435 1.00 94.50 88 GLN A N 1
ATOM 673 C CA . GLN A 1 88 ? -14.044 6.801 -11.615 1.00 94.50 88 GLN A CA 1
ATOM 674 C C . GLN A 1 88 ? -14.704 6.557 -12.978 1.00 94.50 88 GLN A C 1
ATOM 676 O O . GLN A 1 88 ? -15.927 6.425 -13.038 1.00 94.50 88 GLN A O 1
ATOM 681 N N . SER A 1 89 ? -13.915 6.411 -14.048 1.00 94.50 89 SER A N 1
ATOM 682 C CA . SER A 1 89 ? -14.433 6.163 -15.401 1.00 94.50 89 SER A CA 1
ATOM 683 C C . SER A 1 89 ? -15.198 4.838 -15.535 1.00 94.50 89 SER A C 1
ATOM 685 O O . SER A 1 89 ? -16.159 4.752 -16.297 1.00 94.50 89 SER A O 1
ATOM 687 N N . ILE A 1 90 ? -14.836 3.820 -14.744 1.00 93.44 90 ILE A N 1
ATOM 688 C CA . ILE A 1 90 ? -15.495 2.503 -14.728 1.00 93.44 90 ILE A CA 1
ATOM 689 C C . ILE A 1 90 ? -16.482 2.342 -13.557 1.00 93.44 90 ILE A C 1
ATOM 691 O O . ILE A 1 90 ? -16.756 1.222 -13.122 1.00 93.44 90 ILE A O 1
ATOM 695 N N . GLY A 1 91 ? -17.027 3.450 -13.039 1.00 89.62 91 GLY A N 1
ATOM 696 C CA . GLY A 1 91 ? -17.771 3.522 -11.774 1.00 89.62 91 GLY A CA 1
ATOM 697 C C . GLY A 1 91 ? -18.834 2.437 -11.548 1.00 89.62 91 GLY A C 1
ATOM 698 O O . GLY A 1 91 ? -18.881 1.870 -10.460 1.00 89.62 91 GLY A O 1
ATOM 699 N N . ASN A 1 92 ? -19.620 2.069 -12.568 1.00 90.00 92 ASN A N 1
ATOM 700 C CA . ASN A 1 92 ? -20.635 1.009 -12.447 1.00 90.00 92 ASN A CA 1
ATOM 701 C C . ASN A 1 92 ? -20.028 -0.354 -12.082 1.00 90.00 92 ASN A C 1
ATOM 703 O O . ASN A 1 92 ? -20.561 -1.061 -11.231 1.00 90.00 92 ASN A O 1
ATOM 707 N N . ARG A 1 93 ? -18.889 -0.702 -12.694 1.00 92.19 93 ARG A N 1
ATOM 708 C CA . ARG A 1 93 ? -18.1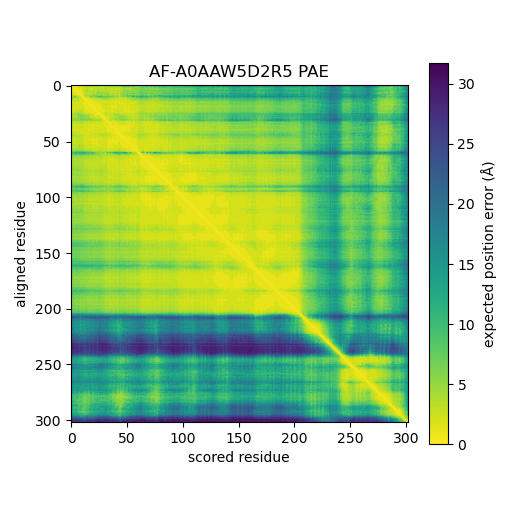43 -1.934 -12.406 1.00 92.19 93 ARG A CA 1
ATOM 709 C C . ARG A 1 93 ? -17.532 -1.895 -11.007 1.00 92.19 93 ARG A C 1
ATOM 711 O O . ARG A 1 93 ? -17.526 -2.904 -10.307 1.00 92.19 93 ARG A O 1
ATOM 718 N N . VAL A 1 94 ? -17.050 -0.723 -10.584 1.00 91.31 94 VAL A N 1
ATOM 719 C CA . VAL A 1 94 ? -16.493 -0.532 -9.238 1.00 91.31 94 VAL A CA 1
ATOM 720 C C . VAL A 1 94 ? -17.563 -0.751 -8.178 1.00 91.31 94 VAL A C 1
ATOM 722 O O . VAL A 1 94 ? -17.322 -1.498 -7.241 1.00 91.31 94 VAL A O 1
ATOM 725 N N . SER A 1 95 ? -18.757 -0.175 -8.334 1.00 90.50 95 SER A N 1
ATOM 726 C CA . SER A 1 95 ? -19.834 -0.279 -7.341 1.00 90.50 95 SER A CA 1
ATOM 727 C C . SER A 1 95 ? -20.267 -1.714 -7.017 1.00 90.50 95 SER A C 1
ATOM 729 O O . SER A 1 95 ? -20.765 -1.951 -5.920 1.00 90.50 95 SER A O 1
ATOM 731 N N . SER A 1 96 ? -20.065 -2.665 -7.932 1.00 91.44 96 SER A N 1
ATOM 732 C CA . SER A 1 96 ? -20.352 -4.092 -7.728 1.00 91.44 96 SER A CA 1
ATOM 733 C C . SER A 1 96 ? -19.155 -4.922 -7.247 1.00 91.44 96 SER A C 1
ATOM 735 O O . SER A 1 96 ? -19.311 -6.111 -6.982 1.00 91.44 96 SER A O 1
ATOM 737 N N . SER A 1 97 ? -17.959 -4.336 -7.155 1.00 96.25 97 SER A N 1
ATOM 738 C CA . SER A 1 97 ? -16.710 -5.066 -6.938 1.00 96.25 97 SER A CA 1
ATOM 739 C C . SER A 1 97 ? -16.040 -4.683 -5.626 1.00 96.25 97 SER A C 1
ATOM 741 O O . SER A 1 97 ? -15.516 -3.580 -5.467 1.00 96.25 97 SER A O 1
ATOM 743 N N . VAL A 1 98 ? -15.988 -5.632 -4.690 1.00 96.56 98 VAL A N 1
ATOM 744 C CA . VAL A 1 98 ? -15.342 -5.453 -3.379 1.00 96.56 98 VAL A CA 1
ATOM 745 C C . VAL A 1 98 ? -13.870 -5.056 -3.530 1.00 96.56 98 VAL A C 1
ATOM 747 O O . VAL A 1 98 ? -13.396 -4.151 -2.845 1.00 96.56 98 VAL A O 1
ATOM 750 N N . VAL A 1 99 ? -13.154 -5.694 -4.461 1.00 96.88 99 VAL A N 1
ATOM 751 C CA . VAL A 1 99 ? -11.722 -5.449 -4.690 1.00 96.88 99 VAL A CA 1
ATOM 752 C C . VAL A 1 99 ? -11.488 -4.042 -5.246 1.00 96.88 99 VAL A C 1
ATOM 754 O O . VAL A 1 99 ? -10.614 -3.325 -4.757 1.00 96.88 99 VAL A O 1
ATOM 757 N N . LEU A 1 100 ? -12.287 -3.612 -6.229 1.00 97.44 100 LEU A N 1
ATOM 758 C CA . LEU A 1 100 ? -12.145 -2.274 -6.813 1.00 97.44 100 LEU A CA 1
ATOM 759 C C . LEU A 1 100 ? -12.614 -1.172 -5.857 1.00 97.44 100 LEU A C 1
ATOM 761 O O . LEU A 1 100 ? -12.019 -0.097 -5.849 1.00 97.44 100 LEU A O 1
ATOM 765 N N . LEU A 1 101 ? -13.633 -1.423 -5.027 1.00 97.94 101 LEU A N 1
ATOM 766 C CA . LEU A 1 101 ? -14.050 -0.496 -3.969 1.00 97.94 101 LEU A CA 1
ATOM 767 C C . LEU A 1 101 ? -12.954 -0.305 -2.925 1.00 97.94 101 LEU A C 1
ATOM 769 O O . LEU A 1 101 ? -12.666 0.832 -2.547 1.00 97.94 101 LEU A O 1
ATOM 773 N N . HIS A 1 102 ? -12.323 -1.399 -2.489 1.00 97.94 102 HIS A N 1
ATOM 774 C CA . HIS A 1 102 ? -11.204 -1.324 -1.559 1.00 97.94 102 HIS A CA 1
ATOM 775 C C . HIS A 1 102 ? -10.055 -0.513 -2.167 1.00 97.94 102 HIS A C 1
ATOM 777 O O . HIS A 1 102 ? -9.597 0.450 -1.553 1.00 97.94 102 HIS A O 1
ATOM 783 N N . LEU A 1 103 ? -9.658 -0.819 -3.409 1.00 98.12 103 LEU A N 1
ATOM 784 C CA . LEU A 1 103 ? -8.607 -0.069 -4.097 1.00 98.12 103 LEU A CA 1
ATOM 785 C C . LEU A 1 103 ? -8.965 1.413 -4.271 1.00 98.12 103 LEU A C 1
ATOM 787 O O . LEU A 1 103 ? -8.121 2.272 -4.038 1.00 98.12 103 LEU A O 1
ATOM 791 N N . LYS A 1 104 ? -10.213 1.736 -4.629 1.00 98.25 104 LYS A N 1
ATOM 792 C CA . LYS A 1 104 ? -10.678 3.127 -4.715 1.00 98.25 104 LYS A CA 1
ATOM 793 C C . LYS A 1 104 ? -10.505 3.851 -3.381 1.00 98.25 104 LYS A C 1
ATOM 795 O O . LYS A 1 104 ? -10.074 5.000 -3.374 1.00 98.25 104 LYS A O 1
ATOM 800 N N . GLY A 1 105 ? -10.813 3.175 -2.273 1.00 98.00 105 GLY A N 1
ATOM 801 C CA . GLY A 1 105 ? -10.591 3.683 -0.922 1.00 98.00 105 GLY A CA 1
ATOM 802 C C . GLY A 1 105 ? -9.117 3.963 -0.625 1.00 98.00 105 GLY A C 1
ATOM 803 O O . GLY A 1 105 ? -8.789 5.038 -0.130 1.00 98.00 105 GLY A O 1
ATOM 804 N N . VAL A 1 106 ? -8.232 3.031 -0.987 1.00 97.94 106 VAL A N 1
ATOM 805 C CA . VAL A 1 106 ? -6.774 3.168 -0.831 1.00 97.94 106 VAL A CA 1
ATOM 806 C C . VAL A 1 106 ? -6.228 4.342 -1.646 1.00 97.94 106 VAL A C 1
ATOM 808 O O . VAL A 1 106 ? -5.533 5.191 -1.092 1.00 97.94 106 VAL A O 1
ATOM 811 N N . LEU A 1 107 ? -6.569 4.433 -2.934 1.00 97.81 107 LEU A N 1
ATOM 812 C CA . LEU A 1 107 ? -6.092 5.515 -3.801 1.00 97.81 107 LEU A CA 1
ATOM 813 C C . LEU A 1 107 ? -6.639 6.876 -3.350 1.00 97.81 107 LEU A C 1
ATOM 815 O O . LEU A 1 107 ? -5.895 7.847 -3.289 1.00 97.81 107 LEU A O 1
ATOM 819 N N . ALA A 1 108 ? -7.917 6.948 -2.961 1.00 98.12 108 ALA A N 1
ATOM 820 C CA . ALA A 1 108 ? -8.491 8.168 -2.398 1.00 98.12 108 ALA A CA 1
ATOM 821 C C . ALA A 1 108 ? -7.757 8.608 -1.122 1.00 98.12 108 ALA A C 1
ATOM 823 O O . ALA A 1 108 ? -7.473 9.791 -0.965 1.00 98.12 108 ALA A O 1
ATOM 824 N N . TYR A 1 109 ? -7.412 7.672 -0.232 1.00 97.12 109 TYR A N 1
ATOM 825 C CA . TYR A 1 109 ? -6.630 7.971 0.969 1.00 97.12 109 TYR A CA 1
ATOM 826 C C . TYR A 1 109 ? -5.247 8.540 0.627 1.00 97.12 109 TYR A C 1
ATOM 828 O O . TYR A 1 109 ? -4.863 9.565 1.185 1.00 97.12 109 TYR A O 1
ATOM 836 N N . GLN A 1 110 ? -4.531 7.926 -0.320 1.00 93.56 110 GLN A N 1
ATOM 837 C CA . GLN A 1 110 ? -3.210 8.391 -0.762 1.00 93.56 110 GLN A CA 1
ATOM 838 C C . GLN A 1 110 ? -3.246 9.798 -1.376 1.00 93.56 110 GLN A C 1
ATOM 840 O O . GLN A 1 110 ? -2.289 10.550 -1.232 1.00 93.56 110 GLN A O 1
ATOM 845 N N . LEU A 1 111 ? -4.357 10.162 -2.020 1.00 94.12 111 LEU A N 1
ATOM 846 C CA . LEU A 1 111 ? -4.591 11.492 -2.594 1.00 94.12 111 LEU A CA 1
ATOM 847 C C . LEU A 1 111 ? -5.126 12.519 -1.576 1.00 94.12 111 LEU A C 1
ATOM 849 O O . LEU A 1 111 ? -5.383 13.665 -1.935 1.00 94.12 111 LEU A O 1
ATOM 853 N N . GLY A 1 112 ? -5.349 12.124 -0.317 1.00 94.00 112 GLY A N 1
ATOM 854 C CA . GLY A 1 112 ? -5.935 12.987 0.717 1.00 94.00 112 GLY A CA 1
ATOM 855 C C . GLY A 1 112 ? -7.457 13.172 0.613 1.00 94.00 112 GLY A C 1
ATOM 856 O O . GLY A 1 112 ? -8.043 13.974 1.338 1.00 94.00 112 GLY A O 1
ATOM 857 N N . TYR A 1 113 ? -8.137 12.418 -0.251 1.00 97.31 113 TYR A N 1
ATOM 858 C CA . TYR A 1 113 ? -9.593 12.434 -0.428 1.00 97.31 113 TYR A CA 1
ATOM 859 C C . TYR A 1 113 ? -10.296 11.583 0.642 1.00 97.31 113 TYR A C 1
ATOM 861 O O . TYR A 1 113 ? -10.954 10.582 0.346 1.00 97.31 113 TYR A O 1
ATOM 869 N N . PHE A 1 114 ? -10.141 11.964 1.915 1.00 96.69 114 PHE A N 1
ATOM 870 C CA . PHE A 1 114 ? -10.555 11.143 3.060 1.00 96.69 114 PHE A CA 1
ATOM 871 C C . PHE A 1 114 ? -12.054 10.823 3.088 1.00 96.69 114 PHE A C 1
ATOM 873 O O . PHE A 1 114 ? -12.433 9.701 3.422 1.00 96.69 114 PHE A O 1
ATOM 880 N N . THR A 1 115 ? -12.918 11.757 2.685 1.00 97.06 115 THR A N 1
ATOM 881 C CA . THR A 1 115 ? -14.370 11.521 2.625 1.00 97.06 115 THR A CA 1
ATOM 882 C C . THR A 1 115 ? -14.712 10.420 1.618 1.00 97.06 115 THR A C 1
ATOM 884 O O . THR A 1 115 ? -15.431 9.472 1.939 1.00 97.06 115 THR A O 1
ATOM 887 N N . GLN A 1 116 ? -14.146 10.495 0.410 1.00 97.69 116 GLN A N 1
ATOM 888 C CA . GLN A 1 116 ? -14.338 9.502 -0.649 1.00 97.69 116 GLN A CA 1
ATOM 889 C C . GLN A 1 116 ? -13.708 8.152 -0.279 1.00 97.69 116 GLN A C 1
ATOM 891 O O . GLN A 1 116 ? -14.274 7.095 -0.593 1.00 97.69 116 GLN A O 1
ATOM 896 N N . ALA A 1 117 ? -12.567 8.181 0.417 1.00 98.25 117 ALA A N 1
ATOM 897 C CA . ALA A 1 117 ? -11.907 6.993 0.936 1.00 98.25 117 ALA A CA 1
ATOM 898 C C . ALA A 1 117 ? -12.817 6.256 1.926 1.00 98.25 117 ALA A C 1
ATOM 900 O O . ALA A 1 117 ? -13.162 5.094 1.702 1.00 98.25 117 ALA A O 1
ATOM 901 N N . LYS A 1 118 ? -13.300 6.957 2.963 1.00 98.12 118 LYS A N 1
ATOM 902 C CA . LYS A 1 118 ? -14.226 6.411 3.966 1.00 98.12 118 LYS A CA 1
ATOM 903 C C . LYS A 1 118 ? -15.498 5.858 3.325 1.00 98.12 118 LYS A C 1
ATOM 905 O O . LYS A 1 118 ? -15.901 4.745 3.654 1.00 98.12 118 LYS A O 1
ATOM 910 N N . GLN A 1 119 ? -16.101 6.576 2.374 1.00 97.69 119 GLN A N 1
ATOM 911 C CA . GLN A 1 119 ? -17.304 6.113 1.673 1.00 97.69 119 GLN A CA 1
ATOM 912 C C . GLN A 1 119 ? -17.072 4.784 0.936 1.00 97.69 119 GLN A C 1
ATOM 914 O O . GLN A 1 119 ? -17.878 3.858 1.060 1.00 97.69 119 GLN A O 1
ATOM 919 N N . SER A 1 120 ? -15.967 4.675 0.192 1.00 98.12 120 SER A N 1
ATOM 920 C CA . SER A 1 120 ? -15.642 3.470 -0.584 1.00 98.12 120 SER A CA 1
ATOM 921 C C . SER A 1 120 ? -15.348 2.276 0.332 1.00 98.12 120 SER A C 1
ATOM 923 O O . SER A 1 120 ? -15.861 1.182 0.109 1.00 98.12 120 SER A O 1
ATOM 925 N N . LEU A 1 121 ? -14.603 2.494 1.419 1.00 98.25 121 LEU A N 1
ATOM 926 C CA . LEU A 1 121 ? -14.272 1.456 2.402 1.00 98.25 121 LEU A CA 1
ATOM 927 C C . LEU A 1 121 ? -15.497 1.008 3.215 1.00 98.25 121 LEU A C 1
ATOM 929 O O . LEU A 1 121 ? -15.686 -0.183 3.444 1.00 98.25 121 LEU A O 1
ATOM 933 N N . ARG A 1 122 ? -16.396 1.924 3.592 1.00 97.81 122 ARG A N 1
ATOM 934 C CA . ARG A 1 122 ? -17.670 1.552 4.230 1.00 97.81 122 ARG A CA 1
ATOM 935 C C . ARG A 1 122 ? -18.553 0.716 3.296 1.00 97.81 122 ARG A C 1
ATOM 937 O O . ARG A 1 122 ? -19.257 -0.167 3.777 1.00 97.81 122 ARG A O 1
ATOM 944 N N . ALA A 1 123 ? -18.496 0.930 1.978 1.00 97.94 123 ALA A N 1
ATOM 945 C CA . ALA A 1 123 ? -19.187 0.070 1.013 1.00 97.94 123 ALA A CA 1
ATOM 946 C C . ALA A 1 123 ? -18.599 -1.355 0.968 1.00 97.94 123 ALA A C 1
ATOM 948 O O . ALA A 1 123 ? -19.363 -2.315 0.883 1.00 97.94 123 ALA A O 1
ATOM 949 N N . VAL A 1 124 ? -17.274 -1.506 1.110 1.00 98.06 124 VAL A N 1
ATOM 950 C CA . VAL A 1 124 ? -16.616 -2.822 1.251 1.00 98.06 124 VAL A CA 1
ATOM 951 C C . VAL A 1 124 ? -17.157 -3.576 2.466 1.00 98.06 124 VAL A C 1
ATOM 953 O O . VAL A 1 124 ? -17.558 -4.734 2.337 1.00 98.06 124 VAL A O 1
ATOM 956 N N . LEU A 1 125 ? -17.253 -2.913 3.624 1.00 96.50 125 LEU A N 1
ATOM 957 C CA . LEU A 1 125 ? -17.702 -3.544 4.873 1.00 96.50 125 LEU A CA 1
ATOM 958 C C . LEU A 1 125 ? -19.160 -4.019 4.853 1.00 96.50 125 LEU A C 1
ATOM 960 O O . LEU A 1 125 ? -19.508 -4.911 5.617 1.00 96.50 125 LEU A O 1
ATOM 964 N N . ARG A 1 126 ? -20.008 -3.496 3.956 1.00 96.31 126 ARG A N 1
ATOM 965 C CA . ARG A 1 126 ? -21.373 -4.026 3.760 1.00 96.31 126 ARG A CA 1
ATOM 966 C C . ARG A 1 126 ? -21.377 -5.445 3.190 1.00 96.31 126 ARG A C 1
ATOM 968 O O . ARG A 1 126 ? -22.340 -6.171 3.398 1.00 96.31 126 ARG A O 1
ATOM 975 N N . THR A 1 127 ? -20.326 -5.815 2.458 1.00 96.19 127 THR A N 1
ATOM 976 C CA . THR A 1 127 ? -20.191 -7.138 1.825 1.00 96.19 127 THR A CA 1
ATOM 977 C C . THR A 1 127 ? -19.227 -8.031 2.597 1.00 96.19 127 THR A C 1
ATOM 979 O O . THR A 1 127 ? -19.482 -9.220 2.760 1.00 96.19 127 THR A O 1
ATOM 982 N N . VAL A 1 128 ? -18.121 -7.463 3.088 1.00 95.00 128 VAL A N 1
ATOM 983 C CA . VAL A 1 128 ? -17.085 -8.181 3.841 1.00 95.00 128 VAL A CA 1
ATOM 984 C C . VAL A 1 128 ? -16.805 -7.439 5.155 1.00 95.00 128 VAL A C 1
ATOM 986 O O . VAL A 1 128 ? -15.816 -6.708 5.245 1.00 95.00 128 VAL A O 1
ATOM 989 N N . PRO A 1 129 ? -17.656 -7.612 6.188 1.00 94.31 129 PRO A N 1
ATOM 990 C CA . PRO A 1 129 ? -17.501 -6.923 7.474 1.00 94.31 129 PRO A CA 1
ATOM 991 C C . PRO A 1 129 ? -16.173 -7.232 8.173 1.00 94.31 129 PRO A C 1
ATOM 993 O O . PRO A 1 129 ? -15.655 -6.414 8.920 1.00 94.31 129 PRO A O 1
ATOM 996 N N . THR A 1 130 ? -15.597 -8.403 7.900 1.00 94.06 130 THR A N 1
ATOM 997 C CA . THR A 1 130 ? -14.353 -8.901 8.499 1.00 94.06 130 THR A CA 1
ATOM 998 C C . THR A 1 130 ? -13.098 -8.531 7.700 1.00 94.06 130 THR A C 1
ATOM 1000 O O . THR A 1 130 ? -12.044 -9.128 7.907 1.00 94.06 130 THR A O 1
ATOM 1003 N N . SER A 1 131 ? -13.181 -7.591 6.750 1.00 95.88 131 SER A N 1
ATOM 1004 C CA . SER A 1 131 ? -12.005 -7.131 5.999 1.00 95.88 131 SER A CA 1
ATOM 1005 C C . SER A 1 131 ? -11.102 -6.287 6.901 1.00 95.88 131 SER A C 1
ATOM 1007 O O . SER A 1 131 ? -11.300 -5.079 7.052 1.00 95.88 131 SER A O 1
ATOM 1009 N N . GLY A 1 132 ? -10.090 -6.921 7.494 1.00 97.00 132 GLY A N 1
ATOM 1010 C CA . GLY A 1 132 ? -9.179 -6.262 8.424 1.00 97.00 132 GLY A CA 1
ATOM 1011 C C . GLY A 1 132 ? -8.358 -5.144 7.785 1.00 97.00 132 GLY A C 1
ATOM 1012 O O . GLY A 1 132 ? -8.147 -4.115 8.417 1.00 97.00 132 GLY A O 1
ATOM 1013 N N . GLU A 1 133 ? -7.959 -5.282 6.519 1.00 97.12 133 GLU A N 1
ATOM 1014 C CA . GLU A 1 133 ? -7.269 -4.235 5.756 1.00 97.12 133 GLU A CA 1
ATOM 1015 C C . GLU A 1 133 ? -8.142 -2.977 5.615 1.00 97.12 133 GLU A C 1
ATOM 1017 O O . GLU A 1 133 ? -7.667 -1.856 5.794 1.00 97.12 133 GLU A O 1
ATOM 1022 N N . THR A 1 134 ? -9.438 -3.163 5.339 1.00 98.06 134 THR A N 1
ATOM 1023 C CA . THR A 1 134 ? -10.417 -2.071 5.216 1.00 98.06 134 THR A CA 1
ATOM 1024 C C . THR A 1 134 ? -10.655 -1.391 6.562 1.00 98.06 134 THR A C 1
ATOM 1026 O O . THR A 1 134 ? -10.634 -0.162 6.644 1.00 98.06 134 THR A O 1
ATOM 1029 N N . LEU A 1 135 ? -10.849 -2.182 7.621 1.00 98.19 135 LEU A N 1
ATOM 1030 C CA . LEU A 1 135 ? -11.055 -1.690 8.986 1.00 98.19 135 LEU A CA 1
ATOM 1031 C C . LEU A 1 135 ? -9.842 -0.911 9.500 1.00 98.19 135 LEU A C 1
ATOM 1033 O O . LEU A 1 135 ? -9.998 0.154 10.092 1.00 98.19 135 LEU A O 1
ATOM 1037 N N . HIS A 1 136 ? -8.636 -1.403 9.223 1.00 98.31 136 HIS A N 1
ATOM 1038 C CA . HIS A 1 136 ? -7.392 -0.730 9.573 1.00 98.31 136 HIS A CA 1
ATOM 1039 C C . HIS A 1 136 ? -7.244 0.630 8.880 1.00 98.31 136 HIS A C 1
ATOM 1041 O O . HIS A 1 136 ? -6.867 1.624 9.507 1.00 98.31 136 HIS A O 1
ATOM 1047 N N . LEU A 1 137 ? -7.552 0.697 7.582 1.00 98.25 137 LEU A N 1
ATOM 1048 C CA . LEU A 1 137 ? -7.461 1.955 6.851 1.00 98.25 137 LEU A CA 1
ATOM 1049 C C . LEU A 1 137 ? -8.512 2.964 7.341 1.00 98.25 137 LEU A C 1
ATOM 1051 O O . LEU A 1 137 ? -8.202 4.143 7.504 1.00 98.25 137 LEU A O 1
ATOM 1055 N N . LEU A 1 138 ? -9.729 2.504 7.650 1.00 98.25 138 LEU A N 1
ATOM 1056 C CA . LEU A 1 138 ? -10.754 3.340 8.279 1.00 98.25 138 LEU A CA 1
ATOM 1057 C C . LEU A 1 138 ? -10.296 3.874 9.638 1.00 98.25 138 LEU A C 1
ATOM 1059 O O . LEU A 1 138 ? -10.341 5.085 9.836 1.00 98.25 138 LEU A O 1
ATOM 1063 N N . SER A 1 139 ? -9.791 3.012 10.527 1.00 98.12 139 SER A N 1
ATOM 1064 C CA . SER A 1 139 ? -9.352 3.437 11.862 1.00 98.12 139 SER A CA 1
ATOM 1065 C C . SER A 1 139 ? -8.200 4.436 11.805 1.00 98.12 139 SER A C 1
ATOM 1067 O O . SER A 1 139 ? -8.139 5.352 12.623 1.00 98.12 139 SER A O 1
ATOM 1069 N N . THR A 1 140 ? -7.322 4.328 10.803 1.00 96.88 140 THR A N 1
ATOM 1070 C CA . THR A 1 140 ? -6.245 5.298 10.553 1.00 96.88 140 THR A CA 1
ATOM 1071 C C . THR A 1 140 ? -6.810 6.697 10.287 1.00 96.88 140 THR A C 1
ATOM 1073 O O . THR A 1 140 ? -6.314 7.673 10.848 1.00 96.88 140 THR A O 1
ATOM 1076 N N . MET A 1 141 ? -7.894 6.794 9.511 1.00 96.50 141 MET A N 1
ATOM 1077 C CA . MET A 1 141 ? -8.536 8.059 9.125 1.00 96.50 141 MET A CA 1
ATOM 1078 C C . MET A 1 141 ? -9.592 8.577 10.117 1.00 96.50 141 MET A C 1
ATOM 1080 O O . MET A 1 141 ? -10.142 9.656 9.891 1.00 96.50 141 MET A O 1
ATOM 1084 N N . SER A 1 142 ? -9.928 7.815 11.163 1.00 95.25 142 SER A N 1
ATOM 1085 C CA . SER A 1 142 ? -10.959 8.206 12.133 1.00 95.25 142 SER A CA 1
ATOM 1086 C C . SER A 1 142 ? -10.527 9.376 13.019 1.00 95.25 142 SER A C 1
ATOM 1088 O O . SER A 1 142 ? -9.409 9.379 13.534 1.00 95.25 142 SER A O 1
ATOM 1090 N N . ASP A 1 143 ? -11.409 10.337 13.260 1.00 94.62 143 ASP A N 1
ATOM 1091 C CA . ASP A 1 143 ? -11.288 11.225 14.423 1.00 94.62 143 ASP A CA 1
ATOM 1092 C C . ASP A 1 143 ? -11.689 10.485 15.728 1.00 94.62 143 ASP A C 1
ATOM 1094 O O . ASP A 1 143 ? -12.058 9.307 15.663 1.00 94.62 143 ASP A O 1
ATOM 1098 N N . PRO A 1 144 ? -11.576 11.097 16.924 1.00 94.62 144 PRO A N 1
ATOM 1099 C CA . PRO A 1 144 ? -11.924 10.424 18.179 1.00 94.62 144 PRO A CA 1
ATOM 1100 C C . PRO A 1 144 ? -13.377 9.924 18.272 1.00 94.62 144 PRO A C 1
ATOM 1102 O O . PRO A 1 144 ? -13.607 8.844 18.817 1.00 94.62 144 PRO A O 1
ATOM 1105 N N . GLU A 1 145 ? -14.353 10.652 17.722 1.00 95.62 145 GLU A N 1
ATOM 1106 C CA . GLU A 1 145 ? -15.766 10.248 17.774 1.00 95.62 145 GLU A CA 1
ATOM 1107 C C . GLU A 1 145 ? -16.034 9.095 16.803 1.00 95.62 145 GLU A C 1
ATOM 1109 O O . GLU A 1 145 ? -16.630 8.079 17.164 1.00 95.62 145 GLU A O 1
ATOM 1114 N N . GLU A 1 146 ? -15.509 9.191 15.581 1.00 96.06 146 GLU A N 1
ATOM 1115 C CA . GLU A 1 146 ? -15.564 8.099 14.611 1.00 96.06 146 GLU A CA 1
ATOM 1116 C C . GLU A 1 146 ? -14.835 6.846 15.118 1.00 96.06 146 GLU A C 1
ATOM 1118 O O . GLU A 1 146 ? -15.280 5.726 14.857 1.00 96.06 146 GLU A O 1
ATOM 1123 N N . ALA A 1 147 ? -13.716 7.018 15.830 1.00 96.81 147 ALA A N 1
ATOM 1124 C CA . ALA A 1 147 ? -12.952 5.919 16.410 1.00 96.81 147 ALA A CA 1
ATOM 1125 C C . ALA A 1 147 ? -13.755 5.195 17.492 1.00 96.81 147 ALA A C 1
ATOM 1127 O O . ALA A 1 147 ? -13.712 3.970 17.543 1.00 96.81 147 ALA A O 1
ATOM 1128 N N . LYS A 1 148 ? -14.528 5.924 18.302 1.00 97.38 148 LYS A N 1
ATOM 1129 C CA . LYS A 1 148 ? -15.404 5.347 19.325 1.00 97.38 148 LYS A CA 1
ATOM 1130 C C . LYS A 1 148 ? -16.525 4.501 18.723 1.00 97.38 148 LYS A C 1
ATOM 1132 O O . LYS A 1 148 ? -16.818 3.422 19.235 1.00 97.38 148 LYS A O 1
ATOM 1137 N N . GLU A 1 149 ? -17.143 4.954 17.633 1.00 97.12 149 GLU A N 1
ATOM 1138 C CA . GLU A 1 149 ? -18.158 4.154 16.934 1.00 97.12 149 GLU A CA 1
ATOM 1139 C C . GLU A 1 149 ? -17.536 2.935 16.241 1.00 97.12 149 GLU A C 1
ATOM 1141 O O . GLU A 1 149 ? -18.037 1.820 16.387 1.00 97.12 149 GLU A O 1
ATOM 1146 N N . LEU A 1 150 ? -16.389 3.108 15.574 1.00 97.31 150 LEU A N 1
ATOM 1147 C CA . LEU A 1 150 ? -15.671 1.994 14.955 1.00 97.31 150 LEU A CA 1
ATOM 1148 C C . LEU A 1 150 ? -15.171 0.976 15.993 1.00 97.31 150 LEU A C 1
ATOM 1150 O O . LEU A 1 150 ? -15.208 -0.218 15.716 1.00 97.31 150 LEU A O 1
ATOM 1154 N N . GLN A 1 151 ? -14.753 1.413 17.185 1.00 98.06 151 GLN A N 1
ATOM 1155 C CA . GLN A 1 151 ? -14.356 0.534 18.291 1.00 98.06 151 GLN A CA 1
ATOM 1156 C C . GLN A 1 151 ? -15.492 -0.424 18.652 1.00 98.06 151 GLN A C 1
ATOM 1158 O O . GLN A 1 151 ? -15.279 -1.632 18.671 1.00 98.06 151 GLN A O 1
ATOM 1163 N N . LYS A 1 152 ? -16.717 0.090 18.835 1.00 97.19 152 LYS A N 1
ATOM 1164 C CA . LYS A 1 152 ? -17.892 -0.752 19.116 1.00 97.19 152 LYS A CA 1
ATOM 1165 C C . LYS A 1 152 ? -18.120 -1.782 18.012 1.00 97.19 152 LYS A C 1
ATOM 1167 O O . LYS A 1 152 ? -18.378 -2.946 18.301 1.00 97.19 152 LYS A O 1
ATOM 1172 N N . GLU A 1 153 ? -18.020 -1.369 16.747 1.00 96.50 153 GLU A N 1
ATOM 1173 C CA . GLU A 1 153 ? -18.147 -2.289 15.612 1.00 96.50 153 GLU A CA 1
ATOM 1174 C C . GLU A 1 153 ? -17.069 -3.388 15.663 1.00 96.50 153 GLU A C 1
ATOM 1176 O O . GLU A 1 153 ? -17.386 -4.573 15.553 1.00 96.50 153 GLU A O 1
ATOM 1181 N N . LEU A 1 154 ? -15.806 -3.021 15.890 1.00 97.50 154 LEU A N 1
ATOM 1182 C CA . LEU A 1 154 ? -14.689 -3.963 15.985 1.00 97.50 154 LEU A CA 1
ATOM 1183 C C . LEU A 1 154 ? -14.852 -4.940 17.156 1.00 97.50 154 LEU A C 1
ATOM 1185 O O . LEU A 1 154 ? -14.648 -6.141 16.972 1.00 97.50 154 LEU A O 1
ATOM 1189 N N . ASP A 1 155 ? -15.287 -4.460 18.321 1.00 97.06 155 ASP A N 1
ATOM 1190 C CA . ASP A 1 155 ? -15.531 -5.290 19.503 1.00 97.06 155 ASP A CA 1
ATOM 1191 C C . ASP A 1 155 ? -16.606 -6.352 19.226 1.00 97.06 155 ASP A C 1
ATOM 1193 O O . ASP A 1 155 ? -16.443 -7.519 19.591 1.00 97.06 155 ASP A O 1
ATOM 1197 N N . THR A 1 156 ? -17.671 -6.001 18.491 1.00 96.62 156 THR A N 1
ATOM 1198 C CA . THR A 1 156 ? -18.697 -6.984 18.087 1.00 96.62 156 THR A CA 1
ATOM 1199 C C . THR A 1 156 ? -18.167 -8.028 17.101 1.00 96.62 156 THR A C 1
ATOM 1201 O O . THR A 1 156 ? -18.608 -9.180 17.111 1.00 96.62 156 THR A O 1
ATOM 1204 N N . LEU A 1 157 ? -17.190 -7.657 16.268 1.00 96.12 157 LEU A N 1
ATOM 1205 C CA . LEU A 1 157 ? -16.571 -8.550 15.292 1.00 96.12 157 LEU A CA 1
ATOM 1206 C C . LEU A 1 157 ? -15.499 -9.457 15.906 1.00 96.12 157 LEU A C 1
ATOM 1208 O O . LEU A 1 157 ? -15.166 -10.474 15.290 1.00 96.12 157 LEU A O 1
ATOM 1212 N N . LEU A 1 158 ? -14.992 -9.157 17.106 1.00 95.69 158 LEU A N 1
ATOM 1213 C CA . LEU A 1 158 ? -13.863 -9.858 17.727 1.00 95.69 158 LEU A CA 1
ATOM 1214 C C . LEU A 1 158 ? -14.071 -11.380 17.785 1.00 95.69 158 LEU A C 1
ATOM 1216 O O . LEU A 1 158 ? -13.234 -12.140 17.304 1.00 95.69 158 LEU A O 1
ATOM 1220 N N . SER A 1 159 ? -15.249 -11.830 18.233 1.00 93.44 159 SER A N 1
ATOM 1221 C CA . SER A 1 159 ? -15.592 -13.263 18.309 1.00 93.44 159 SER A CA 1
ATOM 1222 C C . SER A 1 159 ? -15.604 -13.968 16.945 1.00 93.44 159 SER A C 1
ATOM 1224 O O . SER A 1 159 ? -15.358 -15.173 16.854 1.00 93.44 159 SER A O 1
ATOM 1226 N N . SER A 1 160 ? -15.926 -13.239 15.871 1.00 92.31 160 SER A N 1
ATOM 1227 C CA . SER A 1 160 ? -15.871 -13.772 14.506 1.00 92.31 160 SER A CA 1
ATOM 1228 C C . SER A 1 160 ? -14.430 -13.831 13.996 1.00 92.31 160 SER A C 1
ATOM 1230 O O . SER A 1 160 ? -14.018 -14.845 13.431 1.00 92.31 160 SER A O 1
ATOM 1232 N N . MET A 1 161 ? -13.641 -12.792 14.278 1.00 93.12 161 MET A N 1
ATOM 1233 C CA . MET A 1 161 ? -12.245 -12.670 13.864 1.00 93.12 161 MET A CA 1
ATOM 1234 C C . MET A 1 161 ? -11.321 -13.643 14.590 1.00 93.12 161 MET A C 1
ATOM 1236 O O . MET A 1 161 ? -10.361 -14.134 13.993 1.00 93.12 161 MET A O 1
ATOM 1240 N N . ASP A 1 162 ? -11.630 -14.012 15.831 1.00 89.31 162 ASP A N 1
ATOM 1241 C CA . ASP A 1 162 ? -10.867 -15.021 16.565 1.00 89.31 162 ASP A CA 1
ATOM 1242 C C . ASP A 1 162 ? -10.887 -16.386 15.864 1.00 89.31 162 ASP A C 1
ATOM 1244 O O . ASP A 1 162 ? -9.874 -17.088 15.873 1.00 89.31 162 ASP A O 1
ATOM 1248 N N . LYS A 1 163 ? -11.978 -16.711 15.157 1.00 90.06 163 LYS A N 1
ATOM 1249 C CA . LYS A 1 163 ? -12.129 -17.949 14.371 1.00 90.06 163 LYS A CA 1
ATOM 1250 C C . LYS A 1 163 ? -11.427 -17.902 13.013 1.00 90.06 163 LYS A C 1
ATOM 1252 O O . LYS A 1 163 ? -11.204 -18.950 12.409 1.00 90.06 163 LYS A O 1
ATOM 1257 N N . VAL A 1 164 ? -11.090 -16.712 12.514 1.00 90.56 164 VAL A N 1
ATOM 1258 C CA . VAL A 1 164 ? -10.369 -16.560 11.244 1.00 90.56 164 VAL A CA 1
ATOM 1259 C C . VAL A 1 164 ? -8.929 -17.059 11.430 1.00 90.56 164 VAL A C 1
ATOM 1261 O O . VAL A 1 164 ? -8.294 -16.715 12.436 1.00 90.56 164 VAL A O 1
ATOM 1264 N N . PRO A 1 165 ? -8.378 -17.857 10.495 1.00 94.31 165 PRO A N 1
ATOM 1265 C CA . PRO A 1 165 ? -6.975 -18.257 10.533 1.00 94.31 165 PRO A CA 1
ATOM 1266 C C . PRO A 1 165 ? -6.020 -17.058 10.582 1.00 94.31 165 PRO A C 1
ATOM 1268 O O . PRO A 1 165 ? -6.344 -15.955 10.126 1.00 94.31 165 PRO A O 1
ATOM 1271 N N . LEU A 1 166 ? -4.813 -17.283 11.108 1.00 95.25 166 LEU A N 1
ATOM 1272 C CA . LEU A 1 166 ? -3.761 -16.268 11.082 1.00 95.25 166 LEU A CA 1
ATOM 1273 C C . LEU A 1 166 ? -3.520 -15.822 9.636 1.00 95.25 166 LEU A C 1
ATOM 1275 O O . LEU A 1 166 ? -3.307 -16.635 8.738 1.00 95.25 166 LEU A O 1
ATOM 1279 N N . SER A 1 167 ? -3.608 -14.518 9.416 1.00 95.50 167 SER A N 1
ATOM 1280 C CA . SER A 1 167 ? -3.540 -13.899 8.099 1.00 95.50 167 SER A CA 1
ATOM 1281 C C . SER A 1 167 ? -3.158 -12.432 8.244 1.00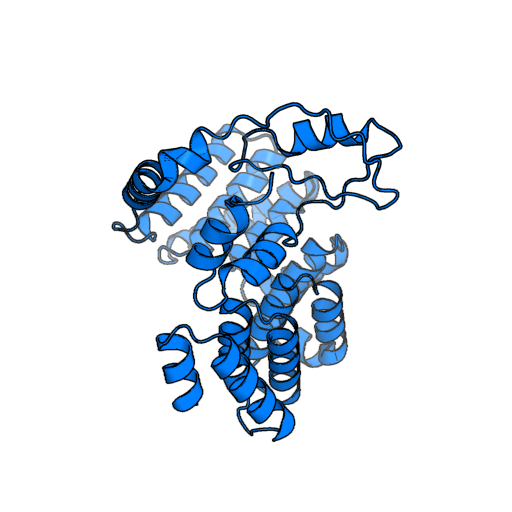 95.50 167 SER A C 1
ATOM 1283 O O . SER A 1 167 ? -3.259 -11.858 9.332 1.00 95.50 167 SER A O 1
ATOM 1285 N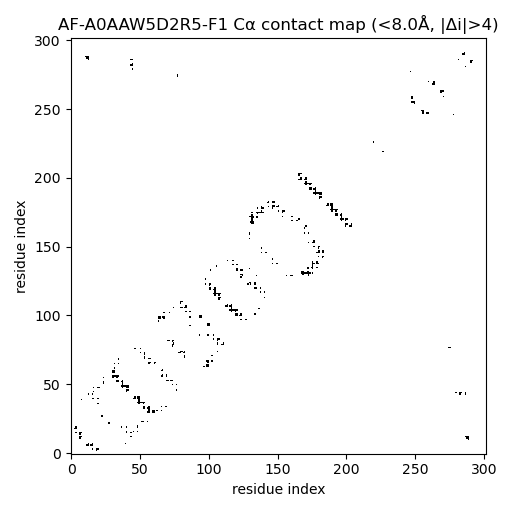 N . VAL A 1 168 ? -2.749 -11.815 7.133 1.00 95.75 168 VAL A N 1
ATOM 1286 C CA . VAL A 1 168 ? -2.503 -10.368 7.086 1.00 95.75 168 VAL A CA 1
ATOM 1287 C C . VAL A 1 168 ? -3.765 -9.606 7.492 1.00 95.75 168 VAL A C 1
ATOM 1289 O O . VAL A 1 168 ? -3.692 -8.740 8.357 1.00 95.75 168 VAL A O 1
ATOM 1292 N N . SER A 1 169 ? -4.929 -10.015 6.978 1.00 95.94 169 SER A N 1
ATOM 1293 C CA . SER A 1 169 ? -6.220 -9.423 7.339 1.00 95.94 169 SER A CA 1
ATOM 1294 C C . SER A 1 169 ? -6.488 -9.479 8.847 1.00 95.94 169 SER A C 1
ATOM 1296 O O . SER A 1 169 ? -6.825 -8.462 9.451 1.00 95.94 169 SER A O 1
ATOM 1298 N 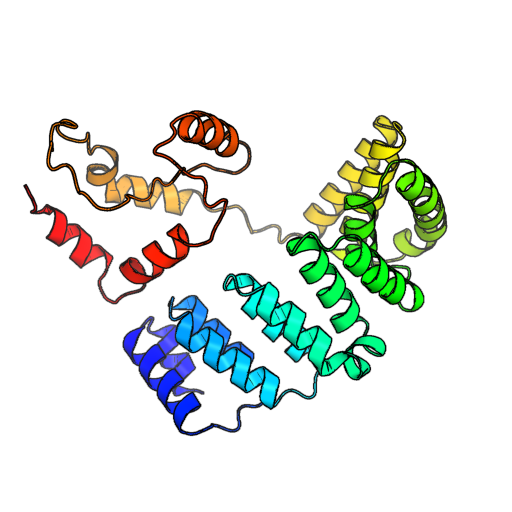N . LYS A 1 170 ? -6.247 -10.622 9.507 1.00 97.56 170 LYS A N 1
ATOM 1299 C CA . LYS A 1 170 ? -6.412 -10.739 10.968 1.00 97.56 170 LYS A CA 1
ATOM 1300 C C . LYS A 1 170 ? -5.464 -9.821 11.747 1.00 97.56 170 LYS A C 1
ATOM 1302 O O . LYS A 1 170 ? -5.882 -9.202 12.721 1.00 97.56 170 LYS A O 1
ATOM 1307 N N . ALA A 1 171 ? -4.216 -9.680 11.304 1.00 97.81 171 ALA A N 1
ATOM 1308 C CA . ALA A 1 171 ? -3.288 -8.731 11.917 1.00 97.81 171 ALA A CA 1
ATOM 1309 C C . ALA A 1 171 ? -3.752 -7.277 11.730 1.00 97.81 171 ALA A C 1
ATOM 1311 O O . ALA A 1 171 ? -3.772 -6.514 12.693 1.00 97.81 171 ALA A O 1
ATOM 1312 N N . CYS A 1 172 ? -4.192 -6.905 10.523 1.00 98.00 172 CYS A N 1
ATOM 1313 C CA . CYS A 1 172 ? -4.747 -5.580 10.250 1.00 98.00 172 CYS A CA 1
ATOM 1314 C C . CYS A 1 172 ? -5.973 -5.283 11.123 1.00 98.00 172 CYS A C 1
ATOM 1316 O O . CYS A 1 172 ? -6.099 -4.171 11.622 1.00 98.00 172 CYS A O 1
ATOM 1318 N N . PHE A 1 173 ? -6.829 -6.273 11.382 1.00 98.38 173 PHE A N 1
ATOM 1319 C CA . PHE A 1 173 ? -7.945 -6.126 12.317 1.00 98.38 173 PHE A CA 1
ATOM 1320 C C . PHE A 1 173 ? -7.484 -5.803 13.746 1.00 98.38 173 PHE A C 1
ATOM 1322 O O . PHE A 1 173 ? -7.993 -4.860 14.347 1.00 98.38 173 PHE A O 1
ATOM 1329 N N . TYR A 1 174 ? -6.479 -6.509 14.277 1.00 98.44 174 TYR A N 1
ATOM 1330 C CA . TYR A 1 174 ? -5.908 -6.154 15.583 1.00 98.44 174 TYR A CA 1
ATOM 1331 C C . TYR A 1 174 ? -5.261 -4.764 15.568 1.00 98.44 174 TYR A C 1
ATOM 1333 O O . TYR A 1 174 ? -5.410 -4.009 16.523 1.00 98.44 174 TYR A O 1
ATOM 1341 N N . ASN A 1 175 ? -4.623 -4.370 14.464 1.00 98.31 175 ASN A N 1
ATOM 1342 C CA . ASN A 1 175 ? -4.116 -3.006 14.318 1.00 98.31 175 ASN A CA 1
ATOM 1343 C C . ASN A 1 175 ? -5.247 -1.966 14.309 1.00 98.31 175 ASN A C 1
ATOM 1345 O O . ASN A 1 175 ? -5.082 -0.862 14.820 1.00 98.31 175 ASN A O 1
ATOM 1349 N N . ALA A 1 176 ? -6.407 -2.315 13.743 1.00 98.50 176 ALA A N 1
ATOM 1350 C CA . ALA A 1 176 ? -7.583 -1.460 13.753 1.00 98.50 176 ALA A CA 1
ATOM 1351 C C . ALA A 1 176 ? -8.094 -1.222 15.179 1.00 98.50 176 ALA A C 1
ATOM 1353 O O . ALA A 1 176 ? -8.310 -0.065 15.529 1.00 98.50 176 ALA A O 1
ATOM 1354 N N . LEU A 1 177 ? -8.192 -2.281 15.995 1.00 98.38 177 LEU A N 1
ATOM 1355 C CA . LEU A 1 177 ? -8.525 -2.189 17.422 1.00 98.38 177 LEU A CA 1
ATOM 1356 C C . LEU A 1 177 ? -7.503 -1.332 18.178 1.00 98.38 177 LEU A C 1
ATOM 1358 O O . LEU A 1 177 ? -7.881 -0.405 18.888 1.00 98.38 177 LEU A O 1
ATOM 1362 N N . GLY A 1 178 ? -6.206 -1.578 17.972 1.00 98.38 178 GLY A N 1
ATOM 1363 C CA . GLY A 1 178 ? -5.146 -0.766 18.575 1.00 98.38 178 GLY A CA 1
ATOM 1364 C C . GLY A 1 178 ? -5.294 0.723 18.247 1.00 98.38 178 GLY A C 1
ATOM 1365 O O . GLY A 1 178 ? -5.272 1.563 19.145 1.00 98.38 178 GLY A O 1
ATOM 1366 N N . ASN A 1 179 ? -5.537 1.061 16.977 1.00 98.31 179 ASN A N 1
ATOM 1367 C CA . ASN A 1 179 ? -5.770 2.441 16.548 1.00 98.31 179 ASN A CA 1
ATOM 1368 C C . ASN A 1 179 ? -7.000 3.069 17.218 1.00 98.31 179 ASN A C 1
ATOM 1370 O O . ASN A 1 179 ? -6.930 4.228 17.624 1.00 98.31 179 ASN A O 1
ATOM 1374 N N . THR A 1 180 ? -8.124 2.349 17.312 1.00 98.38 180 THR A N 1
ATOM 1375 C CA . THR A 1 180 ? -9.345 2.906 17.908 1.00 98.38 180 THR A CA 1
ATOM 1376 C C . THR A 1 180 ? -9.190 3.119 19.409 1.00 98.38 180 THR A C 1
ATOM 1378 O O . THR A 1 180 ? -9.450 4.228 19.866 1.00 98.38 180 THR A O 1
ATOM 1381 N N . TYR A 1 181 ? -8.661 2.131 20.141 1.00 98.12 181 TYR A N 1
ATOM 1382 C CA . TYR A 1 181 ? -8.396 2.252 21.581 1.00 98.12 181 TYR A CA 1
ATOM 1383 C C . TYR A 1 181 ? -7.379 3.359 21.893 1.00 98.12 181 TYR A C 1
ATOM 1385 O O . TYR A 1 181 ? -7.528 4.102 22.862 1.00 98.12 181 TYR A O 1
ATOM 1393 N N . LEU A 1 182 ? -6.361 3.539 21.044 1.00 97.69 182 LEU A N 1
ATOM 1394 C CA . LEU A 1 182 ? -5.400 4.629 21.215 1.00 97.69 182 LEU A CA 1
ATOM 1395 C C . LEU A 1 182 ? -6.081 5.997 21.065 1.00 97.69 182 LEU A C 1
ATOM 1397 O O . LEU A 1 182 ? -5.816 6.911 21.844 1.00 97.69 182 LEU A O 1
ATOM 1401 N N . LYS A 1 183 ? -6.975 6.136 20.080 1.00 96.81 183 LYS A N 1
ATOM 1402 C CA . LYS A 1 183 ? -7.718 7.379 19.816 1.00 96.81 183 LYS A CA 1
ATOM 1403 C C . LYS A 1 183 ? -8.773 7.686 20.881 1.00 96.81 183 LYS A C 1
ATOM 1405 O O . LYS A 1 183 ? -9.090 8.856 21.077 1.00 96.81 183 LYS A O 1
ATOM 1410 N N . THR A 1 184 ? -9.268 6.678 21.597 1.00 94.50 184 THR A N 1
ATOM 1411 C CA . THR A 1 184 ? -10.172 6.830 22.750 1.00 94.50 184 THR A CA 1
ATOM 1412 C C . THR A 1 184 ? -9.431 6.948 24.090 1.00 94.50 184 THR A C 1
ATOM 1414 O O . THR A 1 184 ? -10.064 6.995 25.141 1.00 94.50 184 THR A O 1
ATOM 1417 N N . SER A 1 185 ? -8.101 7.115 24.063 1.00 94.38 185 SER A N 1
ATOM 1418 C CA . SER A 1 185 ? -7.214 7.260 25.234 1.00 94.38 185 SER A CA 1
ATOM 1419 C C . SER A 1 185 ? -7.078 6.013 26.124 1.00 94.38 185 SER A C 1
ATOM 1421 O O . SER A 1 185 ? -6.574 6.101 27.241 1.00 94.38 185 SER A O 1
ATOM 1423 N N . GLU A 1 186 ? -7.450 4.834 25.630 1.00 96.19 186 GLU A N 1
ATOM 1424 C CA . GLU A 1 186 ? -7.294 3.542 26.310 1.00 96.19 186 GLU A CA 1
ATOM 1425 C C . GLU A 1 186 ? -5.951 2.884 25.930 1.00 96.19 186 GLU A C 1
ATOM 1427 O O . GLU A 1 186 ? -5.882 1.853 25.254 1.00 96.19 186 GLU A O 1
ATOM 1432 N N . VAL A 1 187 ? -4.852 3.525 26.335 1.00 97.25 187 VAL A N 1
ATOM 1433 C CA . VAL A 1 187 ? -3.492 3.232 25.841 1.00 97.25 187 VAL A CA 1
ATOM 1434 C C . VAL A 1 187 ? -3.031 1.796 26.124 1.00 97.25 187 VAL A C 1
ATOM 1436 O O . VAL A 1 187 ? -2.454 1.161 25.240 1.00 97.25 187 VAL A O 1
ATOM 1439 N N . ASP A 1 188 ? -3.300 1.261 27.316 1.00 97.94 188 ASP A N 1
ATOM 1440 C CA . ASP A 1 188 ? -2.863 -0.094 27.684 1.00 97.94 188 ASP A CA 1
ATOM 1441 C C . ASP A 1 188 ? -3.548 -1.161 26.821 1.00 97.94 188 ASP A C 1
ATOM 1443 O O . ASP A 1 188 ? -2.900 -2.073 26.300 1.00 97.94 188 ASP A O 1
ATOM 1447 N N . THR A 1 189 ? -4.855 -1.012 26.595 1.00 97.81 189 THR A N 1
ATOM 1448 C CA . THR A 1 189 ? -5.629 -1.892 25.712 1.00 97.81 189 THR A CA 1
ATOM 1449 C C . THR A 1 189 ? -5.158 -1.769 24.265 1.00 97.81 189 THR A C 1
ATOM 1451 O O . THR A 1 189 ? -4.991 -2.776 23.573 1.00 97.81 189 THR A O 1
ATOM 1454 N N . ALA A 1 190 ? -4.874 -0.545 23.809 1.00 98.31 190 ALA A N 1
ATOM 1455 C CA . ALA A 1 190 ? -4.318 -0.313 22.483 1.00 98.31 190 ALA A CA 1
ATOM 1456 C C . ALA A 1 190 ? -2.995 -1.068 22.284 1.00 98.31 190 ALA A C 1
ATOM 1458 O O . ALA A 1 190 ? -2.818 -1.752 21.273 1.00 98.31 190 ALA A O 1
ATOM 1459 N N . TYR A 1 191 ? -2.096 -1.000 23.272 1.00 98.25 191 TYR A N 1
ATOM 1460 C CA . TYR A 1 191 ? -0.814 -1.701 23.242 1.00 98.25 191 TYR A CA 1
ATOM 1461 C C . TYR A 1 191 ? -0.985 -3.219 23.115 1.00 98.25 191 TYR A C 1
ATOM 1463 O O . TYR A 1 191 ? -0.342 -3.830 22.262 1.00 98.25 191 TYR A O 1
ATOM 1471 N N . GLN A 1 192 ? -1.901 -3.823 23.877 1.00 98.44 192 GLN A N 1
ATOM 1472 C CA . GLN A 1 192 ? -2.187 -5.261 23.788 1.00 98.44 192 GLN A CA 1
ATOM 1473 C C . GLN A 1 192 ? -2.647 -5.679 22.383 1.00 98.44 192 GLN A C 1
ATOM 1475 O O . GLN A 1 192 ? -2.263 -6.736 21.878 1.00 98.44 192 GLN A O 1
ATOM 1480 N N . TYR A 1 193 ? -3.457 -4.857 21.713 1.00 98.44 193 TYR A N 1
ATOM 1481 C CA . TYR A 1 193 ? -3.884 -5.147 20.344 1.00 98.44 193 TYR A CA 1
ATOM 1482 C C . TYR A 1 193 ? -2.773 -4.931 19.311 1.00 98.44 193 TYR A C 1
ATOM 1484 O O . TYR A 1 193 ? -2.652 -5.727 18.375 1.00 98.44 193 TYR A O 1
ATOM 1492 N N . PHE A 1 194 ? -1.908 -3.932 19.497 1.00 98.50 194 PHE A N 1
ATOM 1493 C CA . PHE A 1 194 ? -0.700 -3.793 18.681 1.00 98.50 194 PHE A CA 1
ATOM 1494 C C . PHE A 1 194 ? 0.253 -4.983 18.855 1.00 98.50 194 PHE A C 1
ATOM 1496 O O . PHE A 1 194 ? 0.825 -5.461 17.873 1.00 98.50 194 PHE A O 1
ATOM 1503 N N . GLU A 1 195 ? 0.375 -5.521 20.068 1.00 98.31 195 GLU A N 1
ATOM 1504 C CA . GLU A 1 195 ? 1.151 -6.731 20.336 1.00 98.31 195 GLU A CA 1
ATOM 1505 C C . GLU A 1 195 ? 0.564 -7.947 19.606 1.00 98.31 195 GLU A C 1
ATOM 1507 O O . GLU A 1 195 ? 1.280 -8.594 18.838 1.00 98.31 195 GLU A O 1
ATOM 1512 N N . LYS A 1 196 ? -0.752 -8.188 19.710 1.00 97.44 196 LYS A N 1
ATOM 1513 C CA . LYS A 1 196 ? -1.450 -9.252 18.956 1.00 97.44 196 LYS A CA 1
ATOM 1514 C C . LYS A 1 196 ? -1.279 -9.121 17.440 1.00 97.44 196 LYS A C 1
ATOM 1516 O O . LYS A 1 196 ? -1.111 -10.125 16.739 1.00 97.44 196 LYS A O 1
ATOM 1521 N N . CYS A 1 197 ? -1.314 -7.894 16.915 1.00 97.69 197 CYS A N 1
ATOM 1522 C CA . CYS A 1 197 ? -1.026 -7.607 15.508 1.00 97.69 197 CYS A CA 1
ATOM 1523 C C . CYS A 1 197 ? 0.395 -8.063 15.137 1.00 97.69 197 CYS A C 1
ATOM 1525 O O . CYS A 1 197 ? 0.575 -8.847 14.198 1.00 97.69 197 CYS A O 1
ATOM 1527 N N . ALA A 1 198 ? 1.398 -7.635 15.909 1.00 96.50 198 ALA A N 1
ATOM 1528 C CA . ALA A 1 198 ? 2.795 -7.983 15.678 1.00 96.50 198 ALA A CA 1
ATOM 1529 C C . ALA A 1 198 ? 3.048 -9.495 15.801 1.00 96.50 198 ALA A C 1
ATOM 1531 O O . ALA A 1 198 ? 3.753 -10.069 14.972 1.00 96.50 198 ALA A O 1
ATOM 1532 N N . GLU A 1 199 ? 2.452 -10.163 16.789 1.00 96.00 199 GLU A N 1
ATOM 1533 C CA . GLU A 1 199 ? 2.520 -11.617 16.959 1.00 96.00 199 GLU A CA 1
ATOM 1534 C C . GLU A 1 199 ? 1.910 -12.369 15.780 1.00 96.00 199 GLU A C 1
ATOM 1536 O O . GLU A 1 199 ? 2.544 -13.277 15.240 1.00 96.00 199 GLU A O 1
ATOM 1541 N N . THR A 1 200 ? 0.725 -11.950 15.329 1.00 96.44 200 THR A N 1
ATOM 1542 C CA . THR A 1 200 ? 0.064 -12.532 14.155 1.00 96.44 200 THR A CA 1
ATOM 1543 C C . THR A 1 200 ? 0.955 -12.399 12.922 1.00 96.44 200 THR A C 1
ATOM 1545 O O . THR A 1 200 ? 1.156 -13.375 12.198 1.00 96.44 200 THR A O 1
ATOM 1548 N N . MET A 1 201 ? 1.551 -11.221 12.710 1.00 94.81 201 MET A N 1
ATOM 1549 C CA . MET A 1 201 ? 2.449 -10.973 11.582 1.00 94.81 201 MET A CA 1
ATOM 1550 C C . MET A 1 201 ? 3.735 -11.801 11.668 1.00 94.81 201 MET A C 1
ATOM 1552 O O . MET A 1 201 ? 4.168 -12.369 10.665 1.00 94.81 201 MET A O 1
ATOM 1556 N N . ARG A 1 202 ? 4.329 -11.930 12.863 1.00 92.12 202 ARG A N 1
ATOM 1557 C CA . ARG A 1 202 ? 5.500 -12.789 13.103 1.00 92.12 202 ARG A CA 1
ATOM 1558 C C . ARG A 1 202 ? 5.192 -14.258 12.827 1.00 92.12 202 ARG A C 1
ATOM 1560 O O . ARG A 1 202 ? 6.013 -14.936 12.220 1.00 92.12 202 ARG A O 1
ATOM 1567 N N . ALA A 1 203 ? 4.018 -14.740 13.231 1.00 93.19 203 ALA A N 1
ATOM 1568 C CA . ALA A 1 203 ? 3.623 -16.135 13.064 1.00 93.19 203 ALA A CA 1
ATOM 1569 C C . ALA A 1 203 ? 3.425 -16.537 11.592 1.00 93.19 203 ALA A C 1
ATOM 1571 O O . ALA A 1 203 ? 3.737 -17.670 11.228 1.00 93.19 203 ALA A O 1
ATOM 1572 N N . ILE A 1 204 ? 2.933 -15.621 10.748 1.00 93.06 204 ILE A N 1
ATOM 1573 C CA . ILE A 1 204 ? 2.737 -15.870 9.307 1.00 93.06 204 ILE A CA 1
ATOM 1574 C C . ILE A 1 204 ? 3.952 -15.489 8.451 1.00 93.06 204 ILE A C 1
ATOM 1576 O O . ILE A 1 204 ? 4.009 -15.835 7.270 1.00 93.06 204 ILE A O 1
ATOM 1580 N N . SER A 1 205 ? 4.918 -14.765 9.019 1.00 87.56 205 SER A N 1
ATOM 1581 C CA . SER A 1 205 ? 6.137 -14.386 8.310 1.00 87.56 205 SER A CA 1
ATOM 1582 C C . SER A 1 205 ? 7.040 -15.607 8.095 1.00 87.56 205 SER A C 1
ATOM 1584 O O . SER A 1 205 ? 7.204 -16.420 9.008 1.00 87.56 205 SER A O 1
ATOM 1586 N N . PRO A 1 206 ? 7.672 -15.755 6.916 1.00 81.00 206 PRO A N 1
ATOM 1587 C CA . PRO A 1 206 ? 8.613 -16.846 6.682 1.00 81.00 206 PRO A CA 1
ATOM 1588 C C . PRO A 1 206 ? 9.775 -16.795 7.684 1.00 81.00 206 PRO A C 1
ATOM 1590 O O . PRO A 1 206 ? 10.484 -15.790 7.746 1.00 81.00 206 PRO A O 1
ATOM 1593 N N . LYS A 1 207 ? 9.986 -17.883 8.438 1.00 71.88 207 LYS A N 1
ATOM 1594 C CA . LYS A 1 207 ? 11.006 -17.964 9.504 1.00 71.88 207 LYS A CA 1
ATOM 1595 C C . LYS A 1 207 ? 12.448 -17.802 8.998 1.00 71.88 207 LYS A C 1
ATOM 1597 O O . LYS A 1 207 ? 13.290 -17.327 9.748 1.00 71.88 207 LYS A O 1
ATOM 1602 N N . ASP A 1 208 ? 12.698 -18.103 7.723 1.00 65.56 208 ASP A N 1
ATOM 1603 C CA . ASP A 1 208 ? 14.039 -18.074 7.113 1.00 65.56 208 ASP A CA 1
ATOM 1604 C C . ASP A 1 208 ? 14.403 -16.739 6.440 1.00 65.56 208 ASP A C 1
ATOM 1606 O O . ASP A 1 208 ? 15.437 -16.627 5.785 1.00 65.56 208 ASP A O 1
ATOM 1610 N N . LYS A 1 209 ? 13.576 -15.694 6.574 1.00 59.97 209 LYS A N 1
ATOM 1611 C CA . LYS A 1 209 ? 13.890 -14.356 6.044 1.00 59.97 209 LYS A CA 1
ATOM 1612 C C . LYS A 1 209 ? 14.642 -13.498 7.063 1.00 59.97 209 LYS A C 1
ATOM 1614 O O . LYS A 1 209 ? 14.261 -12.355 7.311 1.00 59.97 209 LYS A O 1
ATOM 1619 N N . SER A 1 210 ? 15.724 -14.013 7.647 1.00 63.75 210 SER A N 1
ATOM 1620 C CA . SER A 1 210 ? 16.708 -13.106 8.244 1.00 63.75 210 SER A CA 1
ATOM 1621 C C . SER A 1 210 ? 17.283 -12.247 7.121 1.00 63.75 210 SER A C 1
ATOM 1623 O O . SER A 1 210 ? 17.724 -12.785 6.105 1.00 63.75 210 SER A O 1
ATOM 1625 N N . PHE A 1 211 ? 17.252 -10.922 7.274 1.00 61.69 211 PHE A N 1
ATOM 1626 C CA . PHE A 1 211 ? 17.952 -10.043 6.346 1.00 61.69 211 PHE A CA 1
ATOM 1627 C C . PHE A 1 211 ? 19.437 -10.409 6.397 1.00 61.69 211 PHE A C 1
ATOM 1629 O O . PHE A 1 211 ? 20.076 -10.273 7.441 1.00 61.69 211 PHE A O 1
ATOM 1636 N N . ASP A 1 212 ? 19.959 -10.947 5.298 1.00 69.12 212 ASP A N 1
ATOM 1637 C CA . ASP A 1 212 ? 21.338 -11.396 5.250 1.00 69.12 212 ASP A CA 1
ATOM 1638 C C . ASP A 1 212 ? 22.272 -10.185 5.172 1.00 69.12 212 ASP A C 1
ATOM 1640 O O . ASP A 1 212 ? 22.565 -9.636 4.107 1.00 69.12 212 ASP A O 1
ATOM 1644 N N . TYR A 1 213 ? 22.736 -9.752 6.342 1.00 73.56 213 TYR A N 1
ATOM 1645 C CA . TYR A 1 213 ? 23.711 -8.677 6.460 1.00 73.56 213 TYR A CA 1
ATOM 1646 C C . TYR A 1 213 ? 25.073 -9.043 5.851 1.00 73.56 213 TYR A C 1
ATOM 1648 O O . TYR A 1 213 ? 25.895 -8.137 5.676 1.00 73.56 213 TYR A O 1
ATOM 1656 N N . SER A 1 214 ? 25.329 -10.316 5.505 1.00 76.88 214 SER A N 1
ATOM 1657 C CA . SER A 1 214 ? 26.561 -10.714 4.816 1.00 76.88 214 SER A CA 1
ATOM 1658 C C . SER A 1 214 ? 26.712 -9.965 3.497 1.00 76.88 214 SER A C 1
ATOM 1660 O O . SER A 1 214 ? 27.777 -9.424 3.243 1.00 76.88 214 SER A O 1
ATOM 1662 N N . LEU A 1 215 ? 25.625 -9.752 2.749 1.00 70.88 215 LEU A N 1
ATOM 1663 C CA . LEU A 1 215 ? 25.670 -9.057 1.463 1.00 70.88 215 LEU A CA 1
ATOM 1664 C C . LEU A 1 215 ? 26.127 -7.593 1.599 1.00 70.88 215 LEU A C 1
ATOM 1666 O O . LEU A 1 215 ? 26.881 -7.087 0.768 1.00 70.88 215 LEU A O 1
ATOM 1670 N N . ILE A 1 216 ? 25.717 -6.911 2.677 1.00 74.00 216 ILE A N 1
ATOM 1671 C CA . ILE A 1 216 ? 26.190 -5.553 2.998 1.00 74.00 216 ILE A CA 1
ATOM 1672 C C . ILE A 1 216 ? 27.661 -5.588 3.424 1.00 74.00 216 ILE A C 1
ATOM 1674 O O . ILE A 1 216 ? 28.445 -4.720 3.033 1.00 74.00 216 ILE A O 1
ATOM 1678 N N . LYS A 1 217 ? 28.039 -6.578 4.238 1.00 77.38 217 LYS A N 1
ATOM 1679 C CA . LYS A 1 217 ? 29.407 -6.744 4.737 1.00 77.38 217 LYS A CA 1
ATOM 1680 C C . LYS A 1 217 ? 30.384 -7.040 3.596 1.00 77.38 217 LYS A C 1
ATOM 1682 O O . LYS A 1 217 ? 31.426 -6.395 3.518 1.00 77.38 217 LYS A O 1
ATOM 1687 N N . ASP A 1 218 ? 30.018 -7.940 2.696 1.00 80.81 218 ASP A N 1
ATOM 1688 C CA . ASP A 1 218 ? 30.790 -8.328 1.521 1.00 80.81 218 ASP A CA 1
ATOM 1689 C C . ASP A 1 218 ? 30.919 -7.149 0.563 1.00 80.81 218 ASP A C 1
ATOM 1691 O O . ASP A 1 218 ? 32.035 -6.777 0.203 1.00 80.81 218 ASP A O 1
ATOM 1695 N N . TRP A 1 219 ? 29.815 -6.447 0.272 1.00 74.88 219 TRP A N 1
ATOM 1696 C CA . TRP A 1 219 ? 29.870 -5.225 -0.528 1.00 74.88 219 TRP A CA 1
ATOM 1697 C C . TRP A 1 219 ? 30.812 -4.179 0.082 1.00 74.88 219 TRP A C 1
ATOM 1699 O O . TRP A 1 219 ? 31.626 -3.599 -0.640 1.00 74.88 219 TRP A O 1
ATOM 1709 N N . ARG A 1 220 ? 30.749 -3.945 1.402 1.00 71.94 220 ARG A N 1
ATOM 1710 C CA . ARG A 1 220 ? 31.646 -3.005 2.096 1.00 71.94 220 ARG A CA 1
ATOM 1711 C C . ARG A 1 220 ? 33.108 -3.427 1.961 1.00 71.94 220 ARG A C 1
ATOM 1713 O O . ARG A 1 220 ? 33.943 -2.572 1.680 1.00 71.94 220 ARG A O 1
ATOM 1720 N N . ASN A 1 221 ? 33.410 -4.710 2.145 1.00 77.88 221 ASN A N 1
ATOM 1721 C CA . ASN A 1 221 ? 34.768 -5.249 2.048 1.00 77.88 221 ASN A CA 1
ATOM 1722 C C . ASN A 1 221 ? 35.322 -5.163 0.617 1.00 77.88 221 ASN A C 1
ATOM 1724 O O . ASN A 1 221 ? 36.489 -4.835 0.420 1.00 77.88 221 ASN A O 1
ATOM 1728 N N . GLU A 1 222 ? 34.484 -5.395 -0.390 1.00 75.50 222 GLU A N 1
ATOM 1729 C CA . GLU A 1 222 ? 34.868 -5.294 -1.802 1.00 75.50 222 GLU A CA 1
ATOM 1730 C C . GLU A 1 222 ? 34.995 -3.840 -2.287 1.00 75.50 222 GLU A C 1
ATOM 1732 O O . GLU A 1 222 ? 35.695 -3.561 -3.263 1.00 75.50 222 GLU A O 1
ATOM 1737 N N . ASN A 1 223 ? 34.339 -2.895 -1.605 1.00 66.44 223 ASN A N 1
ATOM 1738 C CA . ASN A 1 223 ? 34.252 -1.490 -2.003 1.00 66.44 223 ASN A CA 1
ATOM 1739 C C . ASN A 1 223 ? 34.816 -0.528 -0.941 1.00 66.44 223 ASN A C 1
ATOM 1741 O O . ASN A 1 223 ? 34.398 0.629 -0.884 1.00 66.44 223 ASN A O 1
ATOM 1745 N N . VAL A 1 224 ? 35.801 -0.951 -0.136 1.00 66.62 224 VAL A N 1
ATOM 1746 C CA . VAL A 1 224 ? 36.437 -0.115 0.911 1.00 66.62 224 VAL A CA 1
ATOM 1747 C C . VAL A 1 224 ? 36.905 1.239 0.358 1.00 66.62 224 VAL A C 1
ATOM 1749 O O . VAL A 1 224 ? 36.621 2.279 0.942 1.00 66.62 224 VAL A O 1
ATOM 1752 N N . LYS A 1 225 ? 37.481 1.260 -0.853 1.00 62.88 225 LYS A N 1
ATOM 1753 C CA . LYS A 1 225 ? 37.898 2.497 -1.548 1.00 62.88 225 LYS A CA 1
ATOM 1754 C C . LYS A 1 225 ? 36.742 3.452 -1.887 1.00 62.88 225 LYS A C 1
ATOM 1756 O O . LYS A 1 225 ? 36.968 4.626 -2.149 1.00 62.88 225 LYS A O 1
ATOM 1761 N N . CYS A 1 226 ? 35.505 2.961 -1.970 1.00 57.50 226 CYS A N 1
ATOM 1762 C CA . CYS A 1 226 ? 34.304 3.788 -2.117 1.00 57.50 226 CYS A CA 1
ATOM 1763 C C . CYS A 1 226 ? 33.854 4.370 -0.777 1.00 57.50 226 CYS A C 1
ATOM 1765 O O . CYS A 1 226 ? 33.397 5.506 -0.756 1.00 57.50 226 CYS A O 1
ATOM 1767 N N . ALA A 1 227 ? 33.981 3.600 0.305 1.00 52.56 227 ALA A N 1
ATOM 1768 C CA . ALA A 1 227 ? 33.603 4.015 1.653 1.00 52.56 227 ALA A CA 1
ATOM 1769 C C . ALA A 1 227 ? 34.601 5.013 2.270 1.00 52.56 227 ALA A C 1
ATOM 1771 O O . ALA A 1 227 ? 34.215 5.839 3.088 1.00 52.56 227 ALA A O 1
ATOM 1772 N N . GLU A 1 228 ? 35.870 4.960 1.859 1.00 59.03 228 GLU A N 1
ATOM 1773 C CA . GLU A 1 228 ? 36.939 5.861 2.314 1.00 59.03 228 GLU A CA 1
ATOM 1774 C C . GLU A 1 228 ? 37.076 7.137 1.470 1.00 59.03 228 GLU A C 1
ATOM 1776 O O . GLU A 1 228 ? 37.962 7.954 1.727 1.00 59.03 228 GLU A O 1
ATOM 1781 N N . PHE A 1 229 ? 36.211 7.332 0.466 1.00 55.53 229 PHE A N 1
ATOM 1782 C CA . PHE A 1 229 ? 36.204 8.558 -0.324 1.00 55.53 229 PHE A CA 1
ATOM 1783 C C . PHE A 1 229 ? 35.794 9.738 0.563 1.00 55.53 229 PHE A C 1
ATOM 1785 O O . PHE A 1 229 ? 34.615 9.969 0.826 1.00 55.53 229 PHE A O 1
ATOM 1792 N N . LYS A 1 230 ? 36.788 10.494 1.030 1.00 56.66 230 LYS A N 1
ATOM 1793 C CA . LYS A 1 230 ? 36.580 11.838 1.557 1.00 56.66 230 LYS A CA 1
ATOM 1794 C C . LYS A 1 230 ? 36.413 12.763 0.354 1.00 56.66 230 LYS A C 1
ATOM 1796 O O . LYS A 1 230 ? 37.332 12.791 -0.466 1.00 56.66 230 LYS A O 1
ATOM 1801 N N . PRO A 1 231 ? 35.300 13.507 0.230 1.00 56.84 231 PRO A N 1
ATOM 1802 C CA . PRO A 1 231 ? 35.200 14.551 -0.777 1.00 56.84 231 PRO A CA 1
ATOM 1803 C C . PRO A 1 231 ? 36.425 15.456 -0.642 1.00 56.84 231 PRO A C 1
ATOM 1805 O O . PRO A 1 231 ? 36.686 16.001 0.434 1.00 56.84 231 PRO A O 1
ATOM 1808 N N . SER A 1 232 ? 37.231 15.545 -1.696 1.00 50.19 232 SER A N 1
ATOM 1809 C CA . SER A 1 232 ? 38.395 16.417 -1.736 1.00 50.19 232 SER A CA 1
ATOM 1810 C C . SER A 1 232 ? 37.900 17.846 -1.877 1.00 50.19 232 SER A C 1
ATOM 1812 O O . SER A 1 232 ? 37.814 18.344 -2.986 1.00 50.19 232 SER A O 1
ATOM 1814 N N . SER A 1 233 ? 37.581 18.480 -0.745 1.00 51.97 233 SER A N 1
ATOM 1815 C CA . SER A 1 233 ? 37.180 19.884 -0.659 1.00 51.97 233 SER A CA 1
ATOM 1816 C C . SER A 1 233 ? 35.853 20.220 -1.368 1.00 51.97 233 SER A C 1
ATOM 1818 O O . SER A 1 233 ? 35.640 19.920 -2.534 1.00 51.97 233 SER A O 1
ATOM 1820 N N . PHE A 1 234 ? 34.942 20.918 -0.686 1.00 52.69 234 PHE A N 1
ATOM 1821 C CA . PHE A 1 234 ? 33.719 21.467 -1.301 1.00 52.69 234 PHE A CA 1
ATOM 1822 C C . PHE A 1 234 ? 34.007 22.713 -2.174 1.00 52.69 234 PHE A C 1
ATOM 1824 O O . PHE A 1 234 ? 33.160 23.587 -2.301 1.00 52.69 234 PHE A O 1
ATOM 1831 N N . THR A 1 235 ? 35.212 22.833 -2.740 1.00 48.47 235 THR A N 1
ATOM 1832 C CA . THR A 1 235 ? 35.699 24.045 -3.428 1.00 48.47 235 THR A CA 1
ATOM 1833 C C . THR A 1 235 ? 35.384 24.100 -4.917 1.00 48.47 235 THR A C 1
ATOM 1835 O O . THR A 1 235 ? 35.892 24.988 -5.596 1.00 48.47 235 THR A O 1
ATOM 1838 N N . ASP A 1 236 ? 34.562 23.194 -5.449 1.00 50.31 236 ASP A N 1
ATOM 1839 C CA . ASP A 1 236 ? 34.024 23.385 -6.797 1.00 50.31 236 ASP A CA 1
ATOM 1840 C C . ASP A 1 236 ? 32.957 24.489 -6.760 1.00 50.31 236 ASP A C 1
ATOM 1842 O O . ASP A 1 236 ? 31.755 24.252 -6.671 1.00 50.31 236 ASP A O 1
ATOM 1846 N N . GLU A 1 237 ? 33.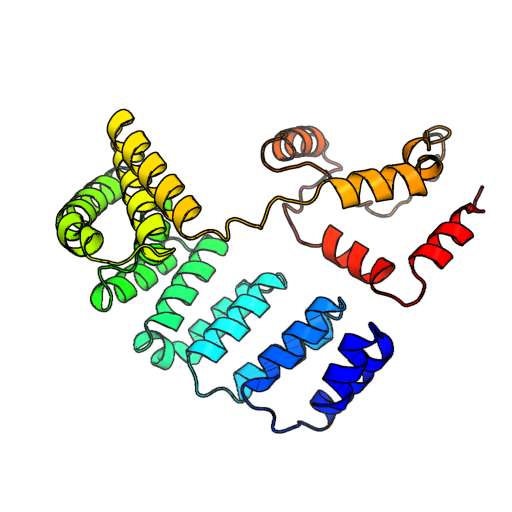429 25.734 -6.853 1.00 49.72 237 GLU A N 1
ATOM 1847 C CA . GLU A 1 237 ? 32.646 26.960 -7.048 1.00 49.72 237 GLU A CA 1
ATOM 1848 C C . GLU A 1 237 ? 32.023 27.049 -8.453 1.00 49.72 237 GLU A C 1
ATOM 1850 O O . GLU A 1 237 ? 31.632 28.128 -8.906 1.00 49.72 237 GLU A O 1
ATOM 1855 N N . SER A 1 238 ? 31.892 25.936 -9.185 1.00 53.31 238 SER A N 1
ATOM 1856 C CA . SER A 1 238 ? 31.035 25.934 -10.363 1.00 53.31 238 SER A CA 1
ATOM 1857 C C . SER A 1 238 ? 29.588 25.998 -9.879 1.00 53.31 238 SER A C 1
ATOM 1859 O O . SER A 1 238 ? 28.925 24.974 -9.699 1.00 53.31 238 SER A O 1
ATOM 1861 N N . VAL A 1 239 ? 29.104 27.215 -9.632 1.00 48.53 239 VAL A N 1
ATOM 1862 C CA . VAL A 1 239 ? 27.698 27.492 -9.360 1.00 48.53 239 VAL A CA 1
ATOM 1863 C C . VAL A 1 239 ? 26.925 27.073 -10.603 1.00 48.53 239 VAL A C 1
ATOM 1865 O O . VAL A 1 239 ? 26.808 27.797 -11.591 1.00 48.53 239 VAL A O 1
ATOM 1868 N N . SER A 1 240 ? 26.438 25.837 -10.576 1.00 54.94 240 SER A N 1
ATOM 1869 C CA . SER A 1 240 ? 25.449 25.366 -11.523 1.00 54.94 240 SER A CA 1
ATOM 1870 C C . SER A 1 240 ? 24.222 26.253 -11.352 1.00 54.94 240 SER A C 1
ATOM 1872 O O . SER A 1 240 ? 23.561 26.214 -10.321 1.00 54.94 240 SER A O 1
ATOM 1874 N N . THR A 1 241 ? 23.869 27.013 -12.386 1.00 55.78 241 THR A N 1
ATOM 1875 C CA . THR A 1 241 ? 22.615 27.786 -12.452 1.00 55.78 241 THR A CA 1
ATOM 1876 C C . THR A 1 241 ? 21.365 26.898 -12.528 1.00 55.78 241 THR A C 1
ATOM 1878 O O . THR A 1 241 ? 20.254 27.393 -12.703 1.00 55.78 241 THR A O 1
ATOM 1881 N N . LYS A 1 242 ? 21.529 25.572 -12.432 1.00 66.62 242 LYS A N 1
ATOM 1882 C CA . LYS A 1 242 ? 20.450 24.585 -12.452 1.00 66.62 242 LYS A CA 1
ATOM 1883 C C . LYS A 1 242 ? 20.146 24.112 -11.037 1.00 66.62 242 LYS A C 1
ATOM 1885 O O . LYS A 1 242 ? 21.062 23.749 -10.297 1.00 66.62 242 LYS A O 1
ATOM 1890 N N . SER A 1 243 ? 18.853 24.035 -10.721 1.00 74.25 243 SER A N 1
ATOM 1891 C CA . SER A 1 243 ? 18.336 23.382 -9.518 1.00 74.25 243 SER A CA 1
ATOM 1892 C C . SER A 1 243 ? 18.986 22.010 -9.338 1.00 74.25 243 SER A C 1
ATOM 1894 O O . SER A 1 243 ? 18.947 21.172 -10.243 1.00 74.25 243 SER A O 1
ATOM 1896 N N . SER A 1 244 ? 19.601 21.800 -8.176 1.00 79.75 244 SER A N 1
ATOM 1897 C CA . SER A 1 244 ? 20.309 20.565 -7.848 1.00 79.75 244 SER A CA 1
ATOM 1898 C C . SER A 1 244 ? 19.483 19.747 -6.854 1.00 79.75 244 SER A C 1
ATOM 1900 O O . SER A 1 244 ? 19.079 20.290 -5.826 1.00 79.75 244 SER A O 1
ATOM 1902 N N . PRO A 1 245 ? 19.193 18.463 -7.134 1.00 84.75 245 PRO A N 1
ATOM 1903 C CA . PRO A 1 245 ? 18.432 17.632 -6.211 1.00 84.75 245 PRO A CA 1
ATOM 1904 C C . PRO A 1 245 ? 19.269 17.297 -4.971 1.00 84.75 245 PRO A C 1
ATOM 1906 O O . PRO A 1 245 ? 20.420 16.874 -5.087 1.00 84.75 245 PRO A O 1
ATOM 1909 N N . ILE A 1 246 ? 18.667 17.435 -3.789 1.00 85.50 246 ILE A N 1
ATOM 1910 C CA . ILE A 1 246 ? 19.241 16.990 -2.516 1.00 85.50 246 ILE A CA 1
ATOM 1911 C C . ILE A 1 246 ? 18.540 15.692 -2.118 1.00 85.50 246 ILE A C 1
ATOM 1913 O O . ILE A 1 246 ? 17.320 15.661 -1.974 1.00 85.50 246 ILE A O 1
ATOM 1917 N N . PHE A 1 247 ? 19.308 14.619 -1.936 1.00 86.88 247 PHE A N 1
ATOM 1918 C CA . PHE A 1 247 ? 18.785 13.342 -1.455 1.00 86.88 247 PHE A CA 1
ATOM 1919 C C . PHE A 1 247 ? 19.122 13.164 0.023 1.00 86.88 247 PHE A C 1
ATOM 1921 O O . PHE A 1 247 ? 20.293 13.181 0.403 1.00 86.88 247 PHE A O 1
ATOM 1928 N N . ILE A 1 248 ? 18.100 12.947 0.847 1.00 86.38 248 ILE A N 1
ATOM 1929 C CA . ILE A 1 248 ? 18.257 12.610 2.262 1.00 86.38 248 ILE A CA 1
ATOM 1930 C C . ILE A 1 248 ? 18.103 11.097 2.386 1.00 86.38 248 ILE A C 1
ATOM 1932 O O . ILE A 1 248 ? 17.025 10.552 2.163 1.00 86.38 248 ILE A O 1
ATOM 1936 N N . LEU A 1 249 ? 19.197 10.410 2.708 1.00 83.88 249 LEU A N 1
ATOM 1937 C CA . LEU A 1 249 ? 19.225 8.956 2.840 1.00 83.88 249 LEU A CA 1
ATOM 1938 C C . LEU A 1 249 ? 19.230 8.571 4.320 1.00 83.88 249 LEU A C 1
ATOM 1940 O O . LEU A 1 249 ? 20.053 9.054 5.094 1.00 83.88 249 LEU A O 1
ATOM 1944 N N . GLY A 1 250 ? 18.340 7.664 4.704 1.00 78.75 250 GLY A N 1
ATOM 1945 C CA . GLY A 1 250 ? 18.263 7.127 6.057 1.00 78.75 250 GLY A CA 1
ATOM 1946 C C . GLY A 1 250 ? 17.432 5.852 6.093 1.00 78.75 250 GLY A C 1
ATOM 1947 O O . GLY A 1 250 ? 16.747 5.517 5.128 1.00 78.75 250 GLY A O 1
ATOM 1948 N N . ILE A 1 251 ? 17.511 5.127 7.205 1.00 78.75 251 ILE A N 1
ATOM 1949 C CA . ILE A 1 251 ? 16.594 4.012 7.467 1.00 78.75 251 ILE A CA 1
ATOM 1950 C C . ILE A 1 251 ? 15.314 4.565 8.118 1.00 78.75 251 ILE A C 1
ATOM 1952 O O . ILE A 1 251 ? 15.339 5.661 8.688 1.00 78.75 251 ILE A O 1
ATOM 1956 N N . PRO A 1 252 ? 14.180 3.843 8.069 1.00 69.12 252 PRO A N 1
ATOM 1957 C CA . PRO A 1 252 ? 12.964 4.292 8.736 1.00 69.12 252 PRO A CA 1
ATOM 1958 C C . PRO A 1 252 ? 13.234 4.672 10.200 1.00 69.12 252 PRO A C 1
ATOM 1960 O O . PRO A 1 252 ? 13.876 3.917 10.928 1.00 69.12 252 PRO A O 1
ATOM 1963 N N . ARG A 1 253 ? 12.713 5.835 10.625 1.00 70.19 253 ARG A N 1
ATOM 1964 C CA . ARG A 1 253 ? 12.837 6.403 11.988 1.00 70.19 253 ARG A CA 1
ATOM 1965 C C . ARG A 1 253 ? 14.200 7.021 12.361 1.00 70.19 253 ARG A C 1
ATOM 1967 O O . ARG A 1 253 ? 14.407 7.295 13.538 1.00 70.19 253 ARG A O 1
ATOM 1974 N N . THR A 1 254 ? 15.084 7.349 11.409 1.00 82.25 254 THR A N 1
ATOM 1975 C CA . THR A 1 254 ? 16.336 8.104 11.691 1.00 82.25 254 THR A CA 1
ATOM 1976 C C . THR A 1 254 ? 16.243 9.620 11.516 1.00 82.25 254 THR A C 1
ATOM 1978 O O . THR A 1 254 ? 17.262 10.284 11.359 1.00 82.25 254 THR A O 1
ATOM 1981 N N . GLY A 1 255 ? 15.037 10.191 11.522 1.00 86.88 255 GLY A N 1
ATOM 1982 C CA . GLY A 1 255 ? 14.862 11.646 11.467 1.00 86.88 255 GLY A CA 1
ATOM 1983 C C . GLY A 1 255 ? 15.154 12.281 10.103 1.00 86.88 255 GLY A C 1
ATOM 1984 O O . GLY A 1 255 ? 15.471 13.465 10.051 1.00 86.88 255 GLY A O 1
ATOM 1985 N N . THR A 1 256 ? 15.019 11.540 8.999 1.00 89.50 256 THR A N 1
ATOM 1986 C CA . THR A 1 256 ? 15.142 12.085 7.631 1.00 89.50 256 THR A CA 1
ATOM 1987 C C . THR A 1 256 ? 14.199 13.267 7.400 1.00 89.50 256 THR A C 1
ATOM 1989 O O . THR A 1 256 ? 14.634 14.296 6.895 1.00 89.50 256 THR A O 1
ATOM 1992 N N . THR A 1 257 ? 12.954 13.175 7.878 1.00 86.62 257 THR A N 1
ATOM 1993 C CA . THR A 1 257 ? 11.982 14.278 7.845 1.00 86.62 257 THR A CA 1
ATOM 1994 C C . THR A 1 257 ? 12.451 15.486 8.655 1.00 86.62 257 THR A C 1
ATOM 1996 O O . THR A 1 257 ? 12.254 16.615 8.236 1.00 86.62 257 THR A O 1
ATOM 1999 N N . LEU A 1 258 ? 13.111 15.292 9.803 1.00 90.25 258 LEU A N 1
ATOM 2000 C CA . LEU A 1 258 ? 13.639 16.420 10.579 1.00 90.25 258 LEU A CA 1
ATOM 2001 C C . LEU A 1 258 ? 14.754 17.141 9.810 1.00 90.25 258 LEU A C 1
ATOM 2003 O O . LEU A 1 258 ? 14.767 18.367 9.762 1.00 90.25 258 LEU A O 1
ATOM 2007 N N . VAL A 1 259 ? 15.663 16.389 9.184 1.00 91.25 259 VAL A N 1
ATOM 2008 C CA . VAL A 1 259 ? 16.725 16.953 8.335 1.00 91.25 259 VAL A CA 1
ATOM 2009 C C . VAL A 1 259 ? 16.128 17.708 7.149 1.00 91.25 259 VAL A C 1
ATOM 2011 O O . VAL A 1 259 ? 16.572 18.811 6.842 1.00 91.25 259 VAL A O 1
ATOM 2014 N N . GLU A 1 260 ? 15.092 17.154 6.519 1.00 91.00 260 GLU A N 1
ATOM 2015 C CA . GLU A 1 260 ? 14.347 17.828 5.456 1.00 91.00 260 GLU A CA 1
ATOM 2016 C C . GLU A 1 260 ? 13.789 19.169 5.937 1.00 91.00 260 GLU A C 1
ATOM 2018 O O . GLU A 1 260 ? 14.046 20.190 5.303 1.00 91.00 260 GLU A O 1
ATOM 2023 N N . GLN A 1 261 ? 13.096 19.178 7.082 1.00 90.88 261 GLN A N 1
ATOM 2024 C CA . GLN A 1 261 ? 12.525 20.394 7.665 1.00 90.88 261 GLN A CA 1
ATOM 2025 C C . GLN A 1 261 ? 13.592 21.461 7.947 1.00 90.88 261 GLN A C 1
ATOM 2027 O O . GLN A 1 261 ? 13.331 22.639 7.735 1.00 90.88 261 GLN A O 1
ATOM 2032 N N . VAL A 1 262 ? 14.798 21.075 8.378 1.00 93.19 262 VAL A N 1
ATOM 2033 C CA . VAL A 1 262 ? 15.918 22.015 8.572 1.00 93.19 262 VAL A CA 1
ATOM 2034 C C . VAL A 1 262 ? 16.399 22.601 7.239 1.00 93.19 262 VAL A C 1
ATOM 2036 O O . VAL A 1 262 ? 16.664 23.797 7.164 1.00 93.19 262 VAL A O 1
ATOM 2039 N N . ILE A 1 263 ? 16.492 21.796 6.177 1.00 90.50 263 ILE A N 1
ATOM 2040 C CA . ILE A 1 263 ? 16.968 22.250 4.858 1.00 90.50 263 ILE A CA 1
ATOM 2041 C C . ILE A 1 263 ? 15.975 23.223 4.211 1.00 90.50 263 ILE A C 1
ATOM 2043 O O . ILE A 1 263 ? 16.387 24.259 3.690 1.00 90.50 263 ILE A O 1
ATOM 2047 N N . ILE A 1 264 ? 14.673 22.928 4.269 1.00 92.25 264 ILE A N 1
ATOM 2048 C CA . ILE A 1 264 ? 13.633 23.758 3.635 1.00 92.25 264 ILE A CA 1
ATOM 2049 C C . ILE A 1 264 ? 13.342 25.071 4.377 1.00 92.25 264 ILE A C 1
ATOM 2051 O O . ILE A 1 264 ? 12.529 25.864 3.912 1.00 92.25 264 ILE A O 1
ATOM 2055 N N . GLN A 1 265 ? 14.001 25.336 5.513 1.00 91.00 265 GLN A N 1
ATOM 2056 C CA . GLN A 1 265 ? 14.013 26.681 6.104 1.00 91.00 265 GLN A CA 1
ATOM 2057 C C . GLN A 1 265 ? 14.754 27.692 5.217 1.00 91.00 265 GLN A C 1
ATOM 2059 O O . GLN A 1 265 ? 14.532 28.895 5.342 1.00 91.00 265 GLN A O 1
ATOM 2064 N N . ASN A 1 266 ? 15.622 27.222 4.315 1.00 87.00 266 ASN A N 1
ATOM 2065 C CA . ASN A 1 266 ? 16.225 28.057 3.287 1.00 87.00 266 ASN A CA 1
ATOM 2066 C C . ASN A 1 266 ? 15.231 28.278 2.132 1.00 87.00 266 ASN A C 1
ATOM 2068 O O . ASN A 1 266 ? 14.745 27.319 1.539 1.00 87.00 266 ASN A O 1
ATOM 2072 N N . THR A 1 267 ? 14.981 29.538 1.765 1.00 86.19 267 THR A N 1
ATOM 2073 C CA . THR A 1 267 ? 14.066 29.923 0.675 1.00 86.19 267 THR A CA 1
ATOM 2074 C C . THR A 1 267 ? 14.482 29.410 -0.706 1.00 86.19 267 THR A C 1
ATOM 2076 O O . THR A 1 267 ? 13.660 29.384 -1.617 1.00 86.19 267 THR A O 1
ATOM 2079 N N . GLU A 1 268 ? 15.743 29.011 -0.881 1.00 87.38 268 GLU A N 1
ATOM 2080 C CA . GLU A 1 268 ? 16.259 28.425 -2.125 1.00 87.38 268 GLU A CA 1
ATOM 2081 C C . GLU A 1 268 ? 16.042 26.903 -2.218 1.00 87.38 268 GLU A C 1
ATOM 2083 O O . GLU A 1 268 ? 16.349 26.294 -3.244 1.00 87.38 268 GLU A O 1
ATOM 2088 N N . ALA A 1 269 ? 15.506 26.275 -1.166 1.00 87.94 269 ALA A N 1
ATOM 2089 C CA . ALA A 1 269 ? 15.228 24.847 -1.115 1.00 87.94 269 ALA A CA 1
ATOM 2090 C C . ALA A 1 269 ? 13.722 24.577 -1.012 1.00 87.94 269 ALA A C 1
ATOM 2092 O O . ALA A 1 269 ? 12.999 25.206 -0.244 1.00 87.94 269 ALA A O 1
ATOM 2093 N N . GLN A 1 270 ? 13.249 23.584 -1.763 1.00 89.69 270 GLN A N 1
ATOM 2094 C CA . GLN A 1 270 ? 11.859 23.141 -1.732 1.00 89.69 270 GLN A CA 1
ATOM 2095 C C . GLN A 1 270 ? 11.805 21.628 -1.518 1.00 89.69 270 GLN A C 1
ATOM 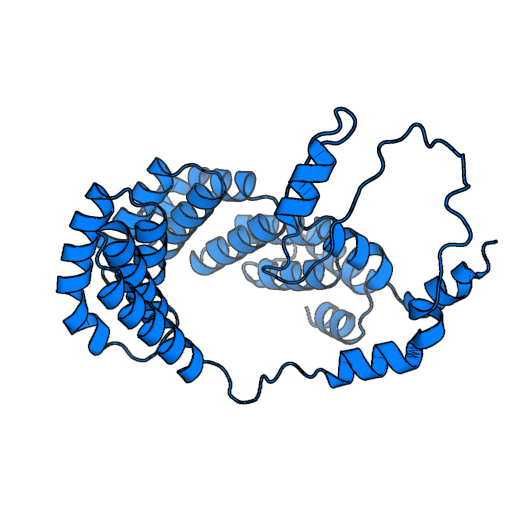2097 O O . GLN A 1 270 ? 12.513 20.875 -2.190 1.00 89.69 270 GLN A O 1
ATOM 2102 N N . SER A 1 271 ? 10.936 21.182 -0.606 1.00 87.31 271 SER A N 1
ATOM 2103 C CA . SER A 1 271 ? 10.627 19.758 -0.459 1.00 87.31 271 SER A CA 1
ATOM 2104 C C . SER A 1 271 ? 9.816 19.266 -1.656 1.00 87.31 271 SER A C 1
ATOM 2106 O O . SER A 1 271 ? 8.844 19.892 -2.082 1.00 87.31 271 SER A O 1
ATOM 2108 N N . VAL A 1 272 ? 10.218 18.107 -2.170 1.00 85.44 272 VAL A N 1
ATOM 2109 C CA . VAL A 1 272 ? 9.462 17.324 -3.155 1.00 85.44 272 VAL A CA 1
ATOM 2110 C C . VAL A 1 272 ? 8.823 16.078 -2.528 1.00 85.44 272 VAL A C 1
ATOM 2112 O O . VAL A 1 272 ? 8.217 15.284 -3.242 1.00 85.44 272 VAL A O 1
ATOM 2115 N N . GLY A 1 273 ? 8.946 15.916 -1.205 1.00 81.00 273 GLY A N 1
ATOM 2116 C CA . GLY A 1 273 ? 8.472 14.762 -0.446 1.00 81.00 273 GLY A CA 1
ATOM 2117 C C . GLY A 1 273 ? 9.254 13.466 -0.695 1.00 81.00 273 GLY A C 1
ATOM 2118 O O . GLY A 1 273 ? 10.292 13.434 -1.361 1.00 81.00 273 GLY A O 1
ATOM 2119 N N . GLU A 1 274 ? 8.726 12.367 -0.155 1.00 79.50 274 GLU A N 1
ATOM 2120 C CA . GLU A 1 274 ? 9.261 11.015 -0.344 1.00 79.50 274 GLU A CA 1
ATOM 2121 C C . GLU A 1 274 ? 8.784 10.437 -1.685 1.00 79.50 274 GLU A C 1
ATOM 2123 O O . GLU A 1 274 ? 7.785 9.725 -1.764 1.00 79.50 274 GLU A O 1
ATOM 2128 N N . ILE A 1 275 ? 9.493 10.781 -2.762 1.00 79.69 275 ILE A N 1
ATOM 2129 C CA . ILE A 1 275 ? 9.237 10.249 -4.107 1.00 79.69 275 ILE A CA 1
ATOM 2130 C C . ILE A 1 275 ? 10.275 9.199 -4.510 1.00 79.69 275 ILE A C 1
ATOM 2132 O O . ILE A 1 275 ? 11.456 9.293 -4.169 1.00 79.69 275 ILE A O 1
ATOM 2136 N N . ASP A 1 276 ? 9.874 8.257 -5.364 1.00 75.88 276 ASP A N 1
ATOM 2137 C CA . ASP A 1 276 ? 10.745 7.195 -5.894 1.00 75.88 276 ASP A CA 1
ATOM 2138 C C . ASP A 1 276 ? 11.828 7.691 -6.878 1.00 75.88 276 ASP A C 1
ATOM 2140 O O . ASP A 1 276 ? 12.493 6.895 -7.544 1.00 75.88 276 ASP A O 1
ATOM 2144 N N . ALA A 1 277 ? 12.064 9.003 -6.973 1.00 78.50 277 ALA A N 1
ATOM 2145 C CA . ALA A 1 277 ? 13.014 9.591 -7.914 1.00 78.50 277 ALA A CA 1
ATOM 2146 C C . ALA A 1 277 ? 14.440 9.049 -7.738 1.00 78.50 277 ALA A C 1
ATOM 2148 O O . ALA A 1 277 ? 15.113 8.781 -8.736 1.00 78.50 277 ALA A O 1
ATOM 2149 N N . PHE A 1 278 ? 14.897 8.849 -6.495 1.00 80.81 278 PHE A N 1
ATOM 2150 C CA . PHE A 1 278 ? 16.224 8.289 -6.238 1.00 80.81 278 PHE A CA 1
ATOM 2151 C C . PHE A 1 278 ? 16.328 6.821 -6.690 1.00 80.81 278 PHE A C 1
ATOM 2153 O O . PHE A 1 278 ? 17.173 6.548 -7.546 1.00 80.81 278 PHE A O 1
ATOM 2160 N N . PRO A 1 279 ? 15.460 5.886 -6.238 1.00 78.12 279 PRO A N 1
ATOM 2161 C CA . PRO A 1 279 ? 15.416 4.530 -6.786 1.00 78.12 279 PRO A CA 1
ATOM 2162 C C . PRO A 1 279 ? 15.325 4.485 -8.316 1.00 78.12 279 PRO A C 1
ATOM 2164 O O . PRO A 1 279 ? 16.060 3.730 -8.948 1.00 78.12 279 PRO A O 1
ATOM 2167 N N . MET A 1 280 ? 14.489 5.328 -8.932 1.00 78.31 280 MET A N 1
ATOM 2168 C CA . MET A 1 280 ? 14.339 5.388 -10.390 1.00 78.31 280 MET A CA 1
ATOM 2169 C C . MET A 1 280 ? 15.616 5.855 -11.100 1.00 78.31 280 MET A C 1
ATOM 2171 O O . MET A 1 280 ? 15.996 5.301 -12.136 1.00 78.31 280 MET A O 1
ATOM 2175 N N . ALA A 1 281 ? 16.294 6.870 -10.560 1.00 78.81 281 ALA A N 1
ATOM 2176 C CA . ALA A 1 281 ? 17.562 7.358 -11.093 1.00 78.81 281 ALA A CA 1
ATOM 2177 C C . ALA A 1 281 ? 18.665 6.299 -10.957 1.00 78.81 281 ALA A C 1
ATOM 2179 O O . ALA A 1 281 ? 19.388 6.029 -11.920 1.00 78.81 281 ALA A O 1
ATOM 2180 N N . VAL A 1 282 ? 18.745 5.650 -9.793 1.00 81.75 282 VAL A N 1
ATOM 2181 C CA . VAL A 1 282 ? 19.670 4.543 -9.533 1.00 81.75 282 VAL A CA 1
ATOM 2182 C C . VAL A 1 282 ? 19.408 3.390 -10.499 1.00 81.75 282 VAL A C 1
ATOM 2184 O O . VAL A 1 282 ? 20.348 2.901 -11.117 1.00 81.75 282 VAL A O 1
ATOM 2187 N N . ASP A 1 283 ? 18.152 3.002 -10.712 1.00 80.31 283 ASP A N 1
ATOM 2188 C CA . ASP A 1 283 ? 17.770 1.953 -11.658 1.00 80.31 283 ASP A CA 1
ATOM 2189 C C . ASP A 1 283 ? 18.192 2.284 -13.096 1.00 80.31 283 ASP A C 1
ATOM 2191 O O . ASP A 1 283 ? 18.695 1.417 -13.816 1.00 80.31 283 ASP A O 1
ATOM 2195 N N . ASN A 1 284 ? 18.050 3.542 -13.520 1.00 72.44 284 ASN A N 1
ATOM 2196 C CA . ASN A 1 284 ? 18.482 3.980 -14.848 1.00 72.44 284 ASN A CA 1
ATOM 2197 C C . ASN A 1 284 ? 19.992 3.826 -15.065 1.00 72.44 284 ASN A C 1
ATOM 2199 O O . ASN A 1 284 ? 20.413 3.494 -16.176 1.00 72.44 284 ASN A O 1
ATOM 2203 N N . VAL A 1 285 ? 20.795 4.018 -14.018 1.00 74.50 285 VAL A N 1
ATOM 2204 C CA . VAL A 1 285 ? 22.254 3.870 -14.078 1.00 74.50 285 VAL A CA 1
ATOM 2205 C C . VAL A 1 285 ? 22.671 2.410 -13.879 1.00 74.50 285 VAL A C 1
ATOM 2207 O O . VAL A 1 285 ? 23.413 1.859 -14.695 1.00 74.50 285 VAL A O 1
ATOM 2210 N N . LEU A 1 286 ? 22.188 1.761 -12.818 1.00 77.50 286 LEU A N 1
ATOM 2211 C CA . LEU A 1 286 ? 22.670 0.461 -12.346 1.00 77.50 286 LEU A CA 1
ATOM 2212 C C . LEU A 1 286 ? 22.054 -0.736 -13.070 1.00 77.50 286 LEU A C 1
ATOM 2214 O O . LEU A 1 286 ? 22.748 -1.734 -13.256 1.00 77.50 286 LEU A O 1
ATOM 2218 N N . LYS A 1 287 ? 20.803 -0.665 -13.547 1.00 73.12 287 LYS A N 1
ATOM 2219 C CA . LYS A 1 287 ? 20.154 -1.788 -14.262 1.00 73.12 287 LYS A CA 1
ATOM 2220 C C . LYS A 1 287 ? 20.549 -1.856 -15.732 1.00 73.12 287 LYS A C 1
ATOM 2222 O O . LYS A 1 287 ? 19.754 -2.186 -16.607 1.00 73.12 287 LYS A O 1
ATOM 2227 N N . THR A 1 288 ? 21.798 -1.534 -16.024 1.00 69.12 288 THR A N 1
ATOM 2228 C CA . THR A 1 288 ? 22.365 -1.569 -17.365 1.00 69.12 288 THR A CA 1
ATOM 2229 C C . THR A 1 288 ? 23.546 -2.533 -17.393 1.00 69.12 288 THR A C 1
ATOM 2231 O O . THR A 1 288 ? 24.247 -2.725 -16.398 1.00 69.12 288 THR A O 1
ATOM 2234 N N . LYS A 1 289 ? 23.779 -3.180 -18.540 1.00 66.88 289 LYS A N 1
ATOM 2235 C CA . LYS A 1 289 ? 24.859 -4.167 -18.665 1.00 66.88 289 LYS A CA 1
ATOM 2236 C C . LYS A 1 289 ? 26.203 -3.523 -18.301 1.00 66.88 289 LYS A C 1
ATOM 2238 O O . LYS A 1 289 ? 26.527 -2.445 -18.798 1.00 66.88 289 LYS A O 1
ATOM 2243 N N . ASN A 1 290 ? 26.980 -4.190 -17.449 1.00 65.31 290 ASN A N 1
ATOM 2244 C CA . ASN A 1 290 ? 28.295 -3.732 -16.986 1.00 65.31 290 ASN A CA 1
ATOM 2245 C C . ASN A 1 290 ? 28.279 -2.362 -16.267 1.00 65.31 290 ASN A C 1
ATOM 2247 O O . ASN A 1 290 ? 29.268 -1.631 -16.329 1.00 65.31 290 ASN A O 1
ATOM 2251 N N . ALA A 1 291 ? 27.179 -1.980 -15.603 1.00 66.69 291 ALA A N 1
ATOM 2252 C CA . ALA A 1 291 ? 27.076 -0.694 -14.901 1.00 66.69 291 ALA A CA 1
ATOM 2253 C C . ALA A 1 291 ? 28.205 -0.469 -13.880 1.00 66.69 291 ALA A C 1
ATOM 2255 O O . ALA A 1 291 ? 28.853 0.574 -13.913 1.00 66.69 291 ALA A O 1
ATOM 2256 N N . LEU A 1 292 ? 28.491 -1.464 -13.033 1.00 66.06 292 LEU A N 1
ATOM 2257 C CA . LEU A 1 292 ? 29.538 -1.374 -12.008 1.00 66.06 292 LEU A CA 1
ATOM 2258 C C . LEU A 1 292 ? 30.931 -1.159 -12.612 1.00 66.06 292 LEU A C 1
ATOM 2260 O O . LEU A 1 292 ? 31.674 -0.300 -12.151 1.00 66.06 292 LEU A O 1
ATOM 2264 N N . GLU A 1 293 ? 31.266 -1.879 -13.683 1.00 69.62 293 GLU A N 1
ATOM 2265 C CA . GLU A 1 293 ? 32.544 -1.716 -14.387 1.00 69.62 293 GLU A CA 1
ATOM 2266 C C . GLU A 1 293 ? 32.673 -0.337 -15.036 1.00 69.62 293 GLU A C 1
ATOM 2268 O O . GLU A 1 293 ? 33.746 0.264 -15.026 1.00 69.62 293 GLU A O 1
ATOM 2273 N N . ARG A 1 294 ? 31.573 0.208 -15.568 1.00 66.75 294 ARG A N 1
ATOM 2274 C CA . ARG A 1 294 ? 31.562 1.575 -16.099 1.00 66.75 294 ARG A CA 1
ATOM 2275 C C . ARG A 1 294 ? 31.772 2.601 -14.996 1.00 66.75 294 ARG A C 1
ATOM 2277 O O . ARG A 1 294 ? 32.657 3.430 -15.145 1.00 66.75 294 ARG A O 1
ATOM 2284 N N . LEU A 1 295 ? 31.053 2.492 -13.879 1.00 65.62 295 LEU A N 1
ATOM 2285 C CA . LEU A 1 295 ? 31.208 3.393 -12.732 1.00 65.62 295 LEU A CA 1
ATOM 2286 C C . LEU A 1 295 ? 32.623 3.346 -12.136 1.00 65.62 295 LEU A C 1
ATOM 2288 O O . LEU A 1 295 ? 33.180 4.389 -11.802 1.00 65.62 295 LEU A O 1
ATOM 2292 N N . LYS A 1 296 ? 33.241 2.160 -12.061 1.00 64.88 296 LYS A N 1
ATOM 2293 C CA . LYS A 1 296 ? 34.648 2.008 -11.650 1.00 64.88 296 LYS A CA 1
ATOM 2294 C C . LYS A 1 296 ? 35.612 2.705 -12.616 1.00 64.88 296 LYS A C 1
ATOM 2296 O O . LYS A 1 296 ? 36.583 3.295 -12.160 1.00 64.88 296 LYS A O 1
ATOM 2301 N N . LYS A 1 297 ? 35.340 2.678 -13.927 1.00 60.66 297 LYS A N 1
ATOM 2302 C CA . LYS A 1 297 ? 36.140 3.385 -14.945 1.00 60.66 297 LYS A CA 1
ATOM 2303 C C . LYS A 1 297 ? 35.931 4.901 -14.923 1.00 60.66 297 LYS A C 1
ATOM 2305 O O . LYS A 1 297 ? 36.883 5.635 -15.146 1.00 60.66 297 LYS A O 1
ATOM 2310 N N . THR A 1 298 ? 34.724 5.383 -14.618 1.00 53.66 298 THR A N 1
ATOM 2311 C CA . THR A 1 298 ? 34.431 6.826 -14.518 1.00 53.66 298 THR A CA 1
ATOM 2312 C C . THR A 1 298 ? 35.120 7.487 -13.316 1.00 53.66 298 THR A C 1
ATOM 2314 O O . THR A 1 298 ? 35.313 8.696 -13.319 1.00 53.66 298 THR A O 1
ATOM 2317 N N . ARG A 1 299 ? 35.593 6.712 -12.328 1.00 48.22 299 ARG A N 1
ATOM 2318 C CA . ARG A 1 299 ? 36.435 7.203 -11.218 1.00 48.22 299 ARG A CA 1
ATOM 2319 C C . ARG A 1 299 ? 37.853 7.643 -11.621 1.00 48.22 299 ARG A C 1
ATOM 2321 O O . ARG A 1 299 ? 38.654 7.936 -10.743 1.00 48.22 299 ARG A O 1
ATOM 2328 N N . SER A 1 300 ? 38.174 7.713 -12.917 1.00 35.19 300 SER A N 1
ATOM 2329 C CA . SER A 1 300 ? 39.360 8.433 -13.400 1.00 35.19 300 SER A CA 1
ATOM 2330 C C . SER A 1 300 ? 39.117 9.933 -13.628 1.00 35.19 300 SER A C 1
ATOM 2332 O O . SER A 1 300 ? 39.981 10.592 -14.207 1.00 35.19 300 SER A O 1
ATOM 2334 N N . PHE A 1 301 ? 37.956 10.476 -13.249 1.00 33.94 301 PHE A N 1
ATOM 2335 C CA . PHE A 1 301 ? 37.740 11.921 -13.262 1.00 33.94 301 PHE A CA 1
ATOM 2336 C C . PHE A 1 301 ? 38.351 12.564 -12.014 1.00 33.94 301 PHE A C 1
ATOM 2338 O O . PHE A 1 301 ? 38.154 12.080 -10.901 1.00 33.94 301 PHE A O 1
ATOM 2345 N N . ARG A 1 302 ? 39.168 13.578 -12.314 1.00 32.38 302 ARG A N 1
ATOM 2346 C CA . ARG A 1 302 ? 39.964 14.444 -11.441 1.00 32.38 302 ARG A CA 1
ATOM 2347 C C . ARG A 1 302 ? 39.187 15.009 -10.265 1.00 32.38 302 ARG A C 1
ATOM 2349 O O . ARG A 1 302 ? 37.984 15.278 -10.461 1.00 32.38 302 ARG A O 1
#

Secondary structure (DSSP, 8-state):
-HHHHHHHHTT-HHHHHHHHHHHHHTT---TTHHHHHHHHHHHTT-HHHHHHHHHHHHHH---HHHHHHHHHHHHTTT-HHHHHHHHHHTHHHHHT-HHHHHHHHHHHHHTT-HHHHHHHHHHHHTT-TT-HHHHHHHHHH--HHHHHHHHHHHHHHHHHHHTSPS-HHHHHHHHHHHHHHHHTT-HHHHHHHHHHHHHHHHHHS-TT----THHHHHHHHHTHHHHT---S-S------SS--PPP----TTSSHHHHHHHHTTSTT-----S-THHHHHHHHHHSSTTHHHHHHHHTT--

Foldseek 3Di:
DVQLVVCLVVLALVSLVVVLVVCLVVLPPCALCLQVSLVSCVVLLNNVSSLSSLVSNLVRYPDPVSLLSSLVVCVLSVNLVVSLVSCVVVVVVLLVDLSSLQSNLVSCVVVVVNVSNLVSLVSSCVVVVLQLQSLLSQLVSDALVRLVVSLVSLVVCVVVLVPDPLDLRSLSSLQSNLSSCVNPVVNVSSVVSPVVSVVSCVVPDDPPPDPPCVVVVVCCVVVVVVVPDDPPDPPPPPPDPDDDDDDQDDDPPPCSVVVVVVVVVDVSDDDPPDDCPVVSVCSVQPSHPCSVVVVVVVVVDD